Protein AF-A0A927NQQ7-F1 (afdb_monomer_lite)

Structure (mmCIF, N/CA/C/O backbone):
data_AF-A0A927NQQ7-F1
#
_entry.id   AF-A0A927NQQ7-F1
#
loop_
_atom_site.group_PDB
_atom_site.id
_atom_site.type_symbol
_atom_site.label_atom_id
_atom_site.label_alt_id
_atom_site.label_comp_id
_atom_site.label_asym_id
_atom_site.label_entity_id
_atom_site.label_seq_id
_atom_site.pdbx_PDB_ins_code
_atom_site.Cartn_x
_atom_site.Cartn_y
_atom_site.Cartn_z
_atom_site.occupancy
_atom_site.B_iso_or_equiv
_atom_site.auth_seq_id
_atom_site.auth_comp_id
_atom_site.auth_asym_id
_atom_site.auth_atom_id
_atom_site.pdbx_PDB_model_num
ATOM 1 N N . MET A 1 1 ? 13.495 -7.741 2.300 1.00 88.56 1 MET A N 1
ATOM 2 C CA . MET A 1 1 ? 14.658 -8.509 1.797 1.00 88.56 1 MET A CA 1
ATOM 3 C C . MET A 1 1 ? 15.204 -9.473 2.843 1.00 88.56 1 MET A C 1
ATOM 5 O O . MET A 1 1 ? 15.264 -10.647 2.528 1.00 88.56 1 MET A O 1
ATOM 9 N N . GLN A 1 2 ? 15.522 -9.033 4.071 1.00 92.44 2 GLN A N 1
ATOM 10 C CA . GLN A 1 2 ? 16.014 -9.917 5.147 1.00 92.44 2 GLN A CA 1
ATOM 11 C C . GLN A 1 2 ? 15.165 -11.189 5.340 1.00 92.44 2 GLN A C 1
ATOM 13 O O . GLN A 1 2 ? 15.709 -12.281 5.328 1.00 92.44 2 GLN A O 1
ATOM 18 N N . GLN A 1 3 ? 13.836 -11.057 5.431 1.00 91.69 3 GLN A N 1
ATOM 19 C CA . GLN A 1 3 ? 12.929 -12.207 5.582 1.00 91.69 3 GLN A CA 1
ATOM 20 C C . GLN A 1 3 ? 12.753 -13.041 4.300 1.00 91.69 3 GLN A C 1
ATOM 22 O O . GLN A 1 3 ? 12.522 -14.239 4.374 1.00 91.69 3 GLN A O 1
ATOM 27 N N . VAL A 1 4 ? 12.838 -12.412 3.122 1.00 93.44 4 VAL A N 1
ATOM 28 C CA . VAL A 1 4 ? 12.603 -13.074 1.822 1.00 93.44 4 VAL A CA 1
ATOM 29 C C . VAL A 1 4 ? 13.839 -13.853 1.356 1.00 93.44 4 VAL A C 1
ATOM 31 O O . VAL A 1 4 ? 13.707 -14.854 0.657 1.00 93.44 4 VAL A O 1
ATOM 34 N N . GLY A 1 5 ? 15.035 -13.405 1.745 1.00 94.69 5 GLY A N 1
ATOM 35 C CA . GLY A 1 5 ? 16.319 -13.922 1.277 1.00 94.69 5 GLY A CA 1
ATOM 36 C C . GLY A 1 5 ? 16.828 -13.187 0.032 1.00 94.69 5 GLY A C 1
ATOM 37 O O . GLY A 1 5 ? 16.074 -12.928 -0.908 1.00 94.69 5 GLY A O 1
ATOM 38 N N . ILE A 1 6 ? 18.123 -12.850 0.024 1.00 92.69 6 ILE A N 1
ATOM 39 C CA . ILE A 1 6 ? 18.773 -12.111 -1.076 1.00 92.69 6 ILE A CA 1
ATOM 40 C C . ILE A 1 6 ? 18.686 -12.895 -2.391 1.00 92.69 6 ILE A C 1
ATOM 42 O O . ILE A 1 6 ? 18.290 -12.330 -3.408 1.00 92.69 6 ILE A O 1
ATOM 46 N N . GLU A 1 7 ? 18.964 -14.200 -2.361 1.00 91.81 7 GLU A N 1
ATOM 47 C CA . GLU A 1 7 ? 18.928 -15.055 -3.555 1.00 91.81 7 GLU A CA 1
ATOM 48 C C . GLU A 1 7 ? 17.534 -15.135 -4.182 1.00 91.81 7 GLU A C 1
ATOM 50 O O . GLU A 1 7 ? 17.387 -15.018 -5.398 1.00 91.81 7 GLU A O 1
ATOM 55 N N . ASN A 1 8 ? 16.481 -15.226 -3.366 1.00 93.88 8 ASN A N 1
ATOM 56 C CA . ASN A 1 8 ? 15.105 -15.199 -3.862 1.00 93.88 8 ASN A CA 1
ATOM 57 C C . ASN A 1 8 ? 14.781 -13.866 -4.550 1.00 93.88 8 ASN A C 1
ATOM 59 O O . ASN A 1 8 ? 14.179 -13.854 -5.625 1.00 93.88 8 ASN A O 1
ATOM 63 N N . CYS A 1 9 ? 15.220 -12.742 -3.973 1.00 93.06 9 CYS A N 1
ATOM 64 C CA . CYS A 1 9 ? 15.069 -11.431 -4.601 1.00 93.06 9 CYS A CA 1
ATOM 65 C C . CYS A 1 9 ? 15.834 -11.341 -5.932 1.00 93.06 9 CYS A C 1
ATOM 67 O O . CYS A 1 9 ? 15.274 -10.865 -6.919 1.00 93.06 9 CYS A O 1
ATOM 69 N N . LYS A 1 10 ? 17.081 -11.824 -5.994 1.00 91.50 10 LYS A N 1
ATOM 70 C CA . LYS A 1 10 ? 17.881 -11.831 -7.230 1.00 91.50 10 LYS A CA 1
ATOM 71 C C . LYS A 1 10 ? 17.251 -12.700 -8.314 1.00 91.50 10 LYS A C 1
ATOM 73 O O . LYS A 1 10 ? 17.122 -12.253 -9.452 1.00 91.50 10 LYS A O 1
ATOM 78 N N . ASN A 1 11 ? 16.790 -13.897 -7.959 1.00 91.56 11 ASN A N 1
ATOM 79 C CA . ASN A 1 11 ? 16.100 -14.799 -8.881 1.00 91.56 11 ASN A CA 1
ATOM 80 C C . ASN A 1 11 ? 14.812 -14.175 -9.433 1.00 91.56 11 ASN A C 1
ATOM 82 O O . ASN A 1 11 ? 14.540 -14.273 -10.630 1.00 91.56 11 ASN A O 1
ATOM 86 N N . PHE A 1 12 ? 14.048 -13.468 -8.596 1.00 93.75 12 PHE A N 1
ATOM 87 C CA . PHE A 1 12 ? 12.867 -12.736 -9.049 1.00 93.75 12 PHE A CA 1
ATOM 88 C C . PHE A 1 12 ? 13.219 -11.628 -10.053 1.00 93.75 12 PHE A C 1
ATOM 90 O O . PHE A 1 12 ? 12.600 -11.527 -11.111 1.00 93.75 12 PHE A O 1
ATOM 97 N N . VAL A 1 13 ? 14.243 -10.825 -9.758 1.00 91.75 13 VAL A N 1
ATOM 98 C CA . VAL A 1 13 ? 14.687 -9.730 -10.636 1.00 91.75 13 VAL A CA 1
ATOM 99 C C . VAL A 1 13 ? 15.248 -10.264 -11.967 1.00 91.75 13 VAL A C 1
ATOM 101 O O . VAL A 1 13 ? 14.974 -9.707 -13.033 1.00 91.75 13 VAL A O 1
ATOM 104 N N . LYS A 1 14 ? 15.921 -11.419 -11.943 1.00 91.94 14 LYS A N 1
ATOM 105 C CA . LYS A 1 14 ? 16.368 -12.131 -13.148 1.00 91.94 14 LYS A CA 1
ATOM 106 C C . LYS A 1 14 ? 15.201 -12.546 -14.050 1.00 91.94 14 LYS A C 1
ATOM 108 O O . LYS A 1 14 ? 15.297 -12.417 -15.271 1.00 91.94 14 LYS A O 1
ATOM 113 N N . ASN A 1 15 ? 14.071 -12.967 -13.474 1.00 91.38 15 ASN A N 1
ATOM 114 C CA . ASN A 1 15 ? 12.870 -13.345 -14.235 1.00 91.38 15 ASN A CA 1
ATOM 115 C C . ASN A 1 15 ? 12.230 -12.172 -14.997 1.00 91.38 15 ASN A C 1
ATOM 117 O O . ASN A 1 15 ? 11.517 -12.410 -15.976 1.00 91.38 15 ASN A O 1
ATOM 121 N N . VAL A 1 16 ? 12.518 -10.928 -14.598 1.00 92.19 16 VAL A N 1
ATOM 122 C CA . VAL A 1 16 ? 12.116 -9.700 -15.309 1.00 92.19 16 VAL A CA 1
ATOM 123 C C . VAL A 1 16 ? 13.246 -9.102 -16.156 1.00 92.19 16 VAL A C 1
ATOM 125 O O . VAL A 1 16 ? 13.195 -7.938 -16.547 1.00 92.19 16 VAL A O 1
ATOM 128 N N . GLY A 1 17 ? 14.264 -9.907 -16.472 1.00 89.19 17 GLY A N 1
ATOM 129 C CA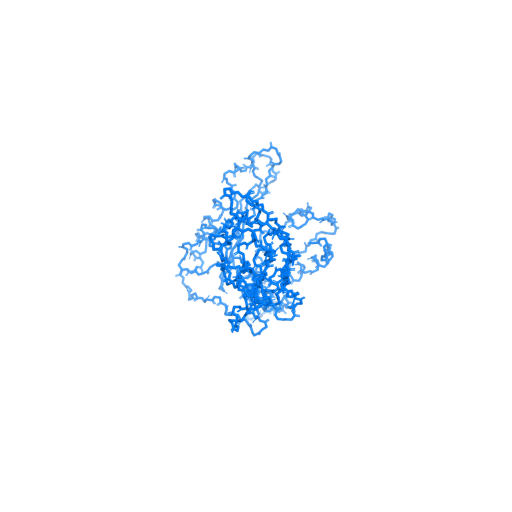 . GLY A 1 17 ? 15.297 -9.577 -17.451 1.00 89.19 17 GLY A CA 1
ATOM 130 C C . GLY A 1 17 ? 16.438 -8.702 -16.938 1.00 89.19 17 GLY A C 1
ATOM 131 O O . GLY A 1 17 ? 17.232 -8.249 -17.763 1.00 89.19 17 GLY A O 1
ATOM 132 N N . LEU A 1 18 ? 16.541 -8.487 -15.622 1.00 91.50 18 LEU A N 1
ATOM 133 C CA . LEU A 1 18 ? 17.631 -7.741 -14.998 1.00 91.50 18 LEU A CA 1
ATOM 134 C C . LEU A 1 18 ? 18.597 -8.708 -14.297 1.00 91.50 18 LEU A C 1
ATOM 136 O O . LEU A 1 18 ? 18.250 -9.357 -13.312 1.00 91.50 18 LEU A O 1
ATOM 140 N N . ASN A 1 19 ? 19.822 -8.809 -14.815 1.00 88.25 19 ASN A N 1
ATOM 141 C CA . ASN A 1 19 ? 20.875 -9.629 -14.219 1.00 88.25 19 ASN A CA 1
ATOM 142 C C . ASN A 1 19 ? 21.708 -8.770 -13.267 1.00 88.25 19 ASN A C 1
ATOM 144 O O . ASN A 1 19 ? 22.347 -7.811 -13.693 1.00 88.25 19 ASN A O 1
ATOM 148 N N . LEU A 1 20 ? 21.696 -9.123 -11.985 1.00 86.88 20 LEU A N 1
ATOM 149 C CA . LEU A 1 20 ? 22.536 -8.491 -10.973 1.00 86.88 20 LEU A CA 1
ATOM 150 C C . LEU A 1 20 ? 23.841 -9.278 -10.824 1.00 86.88 20 LEU A C 1
ATOM 152 O O . LEU A 1 20 ? 23.837 -10.500 -10.958 1.00 86.88 20 LEU A O 1
ATOM 156 N N . SER A 1 21 ? 24.936 -8.576 -10.533 1.00 84.62 21 SER A N 1
ATOM 157 C CA . SER A 1 21 ? 26.218 -9.209 -10.204 1.00 84.62 21 SER A CA 1
ATOM 158 C C . SER A 1 21 ? 26.098 -10.087 -8.955 1.00 84.62 21 SER A C 1
ATOM 160 O O . SER A 1 21 ? 25.321 -9.783 -8.048 1.00 84.62 21 SER A O 1
ATOM 162 N N . ASP A 1 22 ? 26.899 -11.149 -8.890 1.00 82.38 22 ASP A N 1
ATOM 163 C CA . ASP A 1 22 ? 27.063 -11.949 -7.673 1.00 82.38 22 ASP A CA 1
ATOM 164 C C . ASP A 1 22 ? 27.953 -11.261 -6.632 1.00 82.38 22 ASP A C 1
ATOM 166 O O . ASP A 1 22 ? 27.923 -11.601 -5.450 1.00 82.38 22 ASP A O 1
ATOM 170 N N . GLU A 1 23 ? 28.692 -10.235 -7.046 1.00 79.50 23 GLU A N 1
ATOM 171 C CA . GLU A 1 23 ? 29.474 -9.393 -6.156 1.00 79.50 23 GLU A CA 1
ATOM 172 C C . GLU A 1 23 ? 28.613 -8.273 -5.558 1.00 79.50 23 GLU A C 1
ATOM 174 O O . GLU A 1 23 ? 27.920 -7.546 -6.273 1.00 79.50 23 GLU A O 1
ATOM 179 N N . GLY A 1 24 ? 28.706 -8.078 -4.239 1.00 74.12 24 GLY A N 1
ATOM 180 C CA . GLY A 1 24 ? 27.904 -7.072 -3.532 1.00 74.12 24 GLY A CA 1
ATOM 181 C C . GLY A 1 24 ? 26.520 -7.563 -3.092 1.00 74.12 24 GLY A C 1
ATOM 182 O O . GLY A 1 24 ? 25.628 -6.744 -2.877 1.00 74.12 24 GLY A O 1
ATOM 183 N N . ASN A 1 25 ? 26.337 -8.879 -2.920 1.00 83.94 25 ASN A N 1
ATOM 184 C CA . ASN A 1 25 ? 25.115 -9.479 -2.373 1.00 83.94 25 ASN A CA 1
ATOM 185 C C . ASN A 1 25 ? 24.922 -9.100 -0.895 1.00 83.94 25 ASN A C 1
ATOM 187 O O . ASN A 1 25 ? 25.318 -9.823 0.015 1.00 83.94 25 ASN A O 1
ATOM 191 N N . ASN A 1 26 ? 24.309 -7.947 -0.650 1.00 89.56 26 ASN A N 1
ATOM 192 C CA . ASN A 1 26 ? 23.951 -7.480 0.684 1.00 89.56 26 ASN A CA 1
ATOM 193 C C . ASN A 1 26 ? 22.590 -6.760 0.659 1.00 89.56 26 ASN A C 1
ATOM 195 O O . ASN A 1 26 ? 21.955 -6.610 -0.386 1.00 89.56 26 ASN A O 1
ATOM 199 N N . TYR A 1 27 ? 22.120 -6.305 1.821 1.00 92.19 27 TYR A N 1
ATOM 200 C CA . TYR A 1 27 ? 20.802 -5.677 1.937 1.00 92.19 27 TYR A CA 1
ATOM 201 C C . TYR A 1 27 ? 20.675 -4.315 1.240 1.00 92.19 27 TYR A C 1
ATOM 203 O O . TYR A 1 27 ? 19.549 -3.881 0.991 1.00 92.19 27 TYR A O 1
ATOM 211 N N . ALA A 1 28 ? 21.781 -3.665 0.857 1.00 90.88 28 ALA A N 1
ATOM 212 C CA . ALA A 1 28 ? 21.743 -2.420 0.089 1.00 90.88 28 ALA A CA 1
ATOM 213 C C . ALA A 1 28 ? 21.124 -2.611 -1.306 1.00 90.88 28 ALA A C 1
ATOM 215 O O . ALA A 1 28 ? 20.613 -1.647 -1.877 1.00 90.88 28 ALA A O 1
ATOM 216 N N . LEU A 1 29 ? 21.061 -3.848 -1.822 1.00 90.94 29 LEU A N 1
ATOM 217 C CA . LEU A 1 29 ? 20.312 -4.175 -3.039 1.00 90.94 29 LEU A CA 1
ATOM 218 C C . LEU A 1 29 ? 18.839 -3.741 -2.950 1.00 90.94 29 LEU A C 1
ATOM 220 O O . LEU A 1 29 ? 18.274 -3.301 -3.947 1.00 90.94 29 LEU A O 1
ATOM 224 N N . ALA A 1 30 ? 18.223 -3.799 -1.761 1.00 91.69 30 ALA A N 1
ATOM 225 C CA . ALA A 1 30 ? 16.841 -3.353 -1.557 1.00 91.69 30 ALA A CA 1
ATOM 226 C C . ALA A 1 30 ? 16.656 -1.837 -1.755 1.00 91.69 30 ALA A C 1
ATOM 228 O O . ALA A 1 30 ? 15.537 -1.384 -1.983 1.00 91.69 30 ALA A O 1
ATOM 229 N N . LEU A 1 31 ? 17.744 -1.068 -1.668 1.00 91.19 31 LEU A N 1
ATOM 230 C CA . LEU A 1 31 ? 17.780 0.382 -1.866 1.00 91.19 31 LEU A CA 1
ATOM 231 C C . LEU A 1 31 ? 18.333 0.773 -3.248 1.00 91.19 31 LEU A C 1
ATOM 233 O O . LEU A 1 31 ? 18.487 1.958 -3.524 1.00 91.19 31 LEU A O 1
ATOM 237 N N . GLY A 1 32 ? 18.633 -0.203 -4.115 1.00 88.62 32 GLY A N 1
ATOM 238 C CA . GLY A 1 32 ? 19.229 0.031 -5.435 1.00 88.62 32 GLY A CA 1
ATOM 239 C C . GLY A 1 32 ? 20.758 0.149 -5.438 1.00 88.62 32 GLY A C 1
ATOM 240 O O . GLY A 1 32 ? 21.325 0.592 -6.432 1.00 88.62 32 GLY A O 1
ATOM 241 N N . GLY A 1 33 ? 21.439 -0.252 -4.358 1.00 86.88 33 GLY A N 1
ATOM 242 C CA . GLY A 1 33 ? 22.903 -0.252 -4.244 1.00 86.88 33 GLY A CA 1
ATOM 243 C C . GLY A 1 33 ? 23.579 -1.360 -5.057 1.00 86.88 33 GLY A C 1
ATOM 244 O O . GLY A 1 33 ? 24.208 -2.251 -4.490 1.00 86.88 33 GLY A O 1
ATOM 245 N N . PHE A 1 34 ? 23.418 -1.345 -6.380 1.00 86.94 34 PHE A N 1
ATOM 246 C CA . PHE A 1 34 ? 24.041 -2.311 -7.287 1.00 86.94 34 PHE A CA 1
ATOM 247 C C . PHE A 1 34 ? 25.516 -1.967 -7.500 1.00 86.94 34 PHE A C 1
ATOM 249 O O . PHE A 1 34 ? 25.827 -0.844 -7.887 1.00 86.94 34 PHE A O 1
ATOM 256 N N . LYS A 1 35 ? 26.422 -2.940 -7.329 1.00 83.25 35 LYS A N 1
ATOM 257 C CA . LYS A 1 35 ? 27.876 -2.719 -7.455 1.00 83.25 35 LYS A CA 1
ATOM 258 C C . LYS A 1 35 ? 28.283 -2.041 -8.772 1.00 83.25 35 LYS A C 1
ATOM 260 O O . LYS A 1 35 ? 29.141 -1.168 -8.760 1.00 83.25 35 LYS A O 1
ATOM 265 N N . TYR A 1 36 ? 27.664 -2.444 -9.882 1.00 84.75 36 TYR A N 1
ATOM 266 C CA . TYR A 1 36 ? 27.963 -1.936 -11.227 1.00 84.75 36 TYR A CA 1
ATOM 267 C C . TYR A 1 36 ? 26.798 -1.158 -11.861 1.00 84.75 36 TYR A C 1
ATOM 269 O O . TYR A 1 36 ? 26.841 -0.847 -13.048 1.00 84.75 36 TYR A O 1
ATOM 277 N N . GLY A 1 37 ? 25.744 -0.859 -11.095 1.00 84.81 37 GLY A N 1
ATOM 278 C CA . GLY A 1 37 ? 24.527 -0.252 -11.637 1.00 84.81 37 GLY A CA 1
ATOM 279 C C . GLY A 1 37 ? 23.775 -1.152 -12.631 1.00 84.81 37 GLY A C 1
ATOM 280 O O . GLY A 1 37 ? 23.951 -2.369 -12.669 1.00 84.81 37 GLY A O 1
ATOM 281 N N . THR A 1 38 ? 22.894 -0.537 -13.421 1.00 89.00 38 THR A N 1
ATOM 282 C CA . THR A 1 38 ? 22.195 -1.144 -14.566 1.00 89.00 38 THR A CA 1
ATOM 283 C C . THR A 1 38 ? 21.976 -0.077 -15.636 1.00 89.00 38 THR A C 1
ATOM 285 O O . THR A 1 38 ? 21.971 1.113 -15.329 1.00 89.00 38 THR A O 1
ATOM 288 N N . ASN A 1 39 ? 21.747 -0.475 -16.888 1.00 90.69 39 ASN A N 1
ATOM 289 C CA . ASN A 1 39 ? 21.320 0.471 -17.918 1.00 90.69 39 ASN A CA 1
ATOM 290 C C . ASN A 1 39 ? 19.814 0.789 -17.800 1.00 90.69 39 ASN A C 1
ATOM 292 O O . ASN A 1 39 ? 19.026 0.001 -17.261 1.00 90.69 39 ASN A O 1
ATOM 296 N N . LEU A 1 40 ? 19.414 1.948 -18.337 1.00 93.56 40 LEU A N 1
ATOM 297 C CA . LEU A 1 40 ? 18.038 2.449 -18.269 1.00 93.56 40 LEU A CA 1
ATOM 298 C C . LEU A 1 40 ? 17.033 1.544 -18.996 1.00 93.56 40 LEU A C 1
ATOM 300 O O . LEU A 1 40 ? 15.887 1.439 -18.562 1.00 93.56 40 LEU A O 1
ATOM 304 N N . ILE A 1 41 ? 17.444 0.883 -20.081 1.00 93.81 41 ILE A N 1
ATOM 305 C CA . ILE A 1 41 ? 16.568 -0.001 -20.862 1.00 93.81 41 ILE A CA 1
ATOM 306 C C . ILE A 1 41 ? 16.179 -1.221 -20.024 1.00 93.81 41 ILE A C 1
ATOM 308 O O . ILE A 1 41 ? 14.995 -1.530 -19.903 1.00 93.81 41 ILE A O 1
ATOM 312 N N . ASP A 1 42 ? 17.151 -1.890 -19.407 1.00 93.69 42 ASP A N 1
ATOM 313 C CA . ASP A 1 42 ? 16.904 -3.043 -18.544 1.00 93.69 42 ASP A CA 1
ATOM 314 C C . ASP A 1 42 ? 16.115 -2.641 -17.293 1.00 93.69 42 ASP A C 1
ATOM 316 O O . ASP A 1 42 ? 15.155 -3.329 -16.952 1.00 93.69 42 ASP A O 1
ATOM 320 N N . LEU A 1 43 ? 16.412 -1.486 -16.681 1.00 95.19 43 LEU A N 1
ATOM 321 C CA . LEU A 1 43 ? 15.611 -0.959 -15.570 1.00 95.19 43 LEU A CA 1
ATOM 322 C C . LEU A 1 43 ? 14.152 -0.718 -15.985 1.00 95.19 43 LEU A C 1
ATOM 324 O O . LEU A 1 43 ? 13.234 -1.161 -15.299 1.00 95.19 43 LEU A O 1
ATOM 328 N N . THR A 1 44 ? 13.925 -0.065 -17.125 1.00 96.50 44 THR A N 1
ATOM 329 C CA . THR A 1 44 ? 12.577 0.229 -17.641 1.00 96.50 44 THR A CA 1
ATOM 330 C C . THR A 1 44 ? 11.821 -1.057 -17.985 1.00 96.50 44 THR A C 1
ATOM 332 O O . THR A 1 44 ? 10.633 -1.179 -17.686 1.00 96.50 44 THR A O 1
ATOM 335 N N . ASN A 1 45 ? 12.512 -2.060 -18.538 1.00 95.19 45 ASN A N 1
ATOM 336 C CA . ASN A 1 45 ? 11.937 -3.374 -18.832 1.00 95.19 45 ASN A CA 1
ATOM 337 C C . ASN A 1 45 ? 11.379 -4.066 -17.578 1.00 95.19 45 ASN A C 1
ATOM 339 O O . ASN A 1 45 ? 10.358 -4.747 -17.679 1.00 95.19 45 ASN A O 1
ATOM 343 N N . THR A 1 46 ? 11.977 -3.861 -16.397 1.00 95.56 46 THR A N 1
ATOM 344 C CA . THR A 1 46 ? 11.495 -4.491 -15.150 1.00 95.56 46 THR A CA 1
ATOM 345 C C . THR A 1 46 ? 10.064 -4.098 -14.765 1.00 95.56 46 THR A C 1
ATOM 347 O O . THR A 1 46 ? 9.414 -4.831 -14.022 1.00 95.56 46 THR A O 1
ATOM 350 N N . PHE A 1 47 ? 9.542 -2.990 -15.304 1.00 97.19 47 PHE A N 1
ATOM 351 C CA . PHE A 1 47 ? 8.180 -2.510 -15.050 1.00 97.19 47 PHE A CA 1
ATOM 352 C C . PHE A 1 47 ? 7.134 -3.099 -16.007 1.00 97.19 47 PHE A C 1
ATOM 354 O O . PHE A 1 47 ? 5.940 -3.049 -15.714 1.00 97.19 47 PHE A O 1
ATOM 361 N N . LEU A 1 48 ? 7.554 -3.685 -17.134 1.00 96.06 48 LEU A N 1
ATOM 362 C CA . LEU A 1 48 ? 6.651 -4.261 -18.140 1.00 96.06 48 LEU A CA 1
ATOM 363 C C . LEU A 1 48 ? 5.665 -5.304 -17.588 1.00 96.06 48 LEU A C 1
ATOM 365 O O . LEU A 1 48 ? 4.511 -5.288 -18.011 1.00 96.06 48 LEU A O 1
ATOM 369 N N . PRO A 1 49 ? 6.040 -6.198 -16.651 1.00 96.50 49 PRO A N 1
ATOM 370 C CA . PRO A 1 49 ? 5.108 -7.210 -16.168 1.00 96.50 49 PRO A CA 1
ATOM 371 C C . PRO A 1 49 ? 3.888 -6.631 -15.452 1.00 96.50 49 PRO A C 1
ATOM 373 O O . PRO A 1 49 ? 2.830 -7.257 -15.474 1.00 96.50 49 PRO A O 1
ATOM 376 N N . PHE A 1 50 ? 4.004 -5.458 -14.824 1.00 97.12 50 PHE A N 1
ATOM 377 C CA . PHE A 1 50 ? 2.931 -4.895 -14.003 1.00 97.12 50 PHE A CA 1
ATOM 378 C C . PHE A 1 50 ? 1.691 -4.530 -14.834 1.00 97.12 50 PHE A C 1
ATOM 380 O O . PHE A 1 50 ? 0.570 -4.877 -14.459 1.00 97.12 50 PHE A O 1
ATOM 387 N N . SER A 1 51 ? 1.883 -3.942 -16.020 1.00 94.88 51 SER A N 1
ATOM 388 C CA . SER A 1 51 ? 0.793 -3.661 -16.968 1.00 94.88 51 SER A CA 1
ATOM 389 C C . SER A 1 51 ? 0.328 -4.882 -17.764 1.00 94.88 51 SER A C 1
ATOM 391 O O . SER A 1 51 ? -0.694 -4.826 -18.442 1.00 94.88 51 SER A O 1
ATOM 393 N N . GLN A 1 52 ? 1.067 -5.990 -17.690 1.00 95.00 52 GLN A N 1
ATOM 394 C CA . GLN A 1 52 ? 0.848 -7.200 -18.483 1.00 95.00 52 GLN A CA 1
ATOM 395 C C . GLN A 1 52 ? 0.420 -8.391 -17.613 1.00 95.00 52 GLN A C 1
ATOM 397 O O . GLN A 1 52 ? 0.725 -9.545 -17.928 1.00 95.00 52 GLN A O 1
ATOM 402 N N . LYS A 1 53 ? -0.286 -8.140 -16.502 1.00 96.06 53 LYS A N 1
ATOM 403 C CA . LYS A 1 53 ? -0.813 -9.188 -15.601 1.00 96.06 53 LYS A CA 1
ATOM 404 C C . LYS A 1 53 ? 0.277 -10.133 -15.072 1.00 96.06 53 LYS A C 1
ATOM 406 O O . LYS A 1 53 ? 0.072 -11.342 -14.935 1.00 96.06 53 LYS A O 1
ATOM 411 N N . GLY A 1 54 ? 1.475 -9.600 -14.845 1.00 96.44 54 GLY A N 1
ATOM 412 C CA . GLY A 1 54 ? 2.655 -10.326 -14.376 1.00 96.44 54 GLY A CA 1
ATOM 413 C C . GLY A 1 54 ? 3.452 -11.052 -15.465 1.00 96.44 54 GLY A C 1
ATOM 414 O O . GLY A 1 54 ? 4.405 -11.764 -15.147 1.00 96.44 54 GLY A O 1
ATOM 415 N N . ASN A 1 55 ? 3.092 -10.888 -16.740 1.00 95.62 55 ASN A N 1
ATOM 416 C CA . ASN A 1 55 ? 3.818 -11.458 -17.874 1.00 95.62 55 ASN A CA 1
ATOM 417 C C . ASN A 1 55 ? 4.961 -10.543 -18.324 1.00 95.62 55 ASN A C 1
ATOM 419 O O . ASN A 1 55 ? 4.738 -9.409 -18.738 1.00 95.62 55 ASN A O 1
ATOM 423 N N . PHE A 1 56 ? 6.185 -11.052 -18.313 1.00 95.00 56 PHE A N 1
ATOM 424 C CA . PHE A 1 56 ? 7.354 -10.355 -18.815 1.00 95.00 56 PHE A CA 1
ATOM 425 C C . PHE A 1 56 ? 7.611 -10.684 -20.287 1.00 95.00 56 PHE A C 1
ATOM 427 O O . PHE A 1 56 ? 7.727 -11.849 -20.679 1.00 95.00 56 PHE A O 1
ATOM 434 N N . LYS A 1 57 ? 7.761 -9.628 -21.089 1.00 91.31 57 LYS A N 1
ATOM 435 C CA . LYS A 1 57 ? 8.213 -9.675 -22.481 1.00 91.31 57 LYS A CA 1
ATOM 436 C C . LYS A 1 57 ? 9.253 -8.578 -22.661 1.00 91.31 57 LYS A C 1
ATOM 438 O O . LYS A 1 57 ? 8.896 -7.407 -22.611 1.00 91.31 57 LYS A O 1
ATOM 443 N N . LYS A 1 58 ? 10.525 -8.940 -22.839 1.00 89.81 58 LYS A N 1
ATOM 444 C CA . LYS A 1 58 ? 11.609 -7.956 -22.983 1.00 89.81 58 LYS A CA 1
ATOM 445 C C . LYS A 1 58 ? 11.380 -7.092 -24.229 1.00 89.81 58 LYS A C 1
ATOM 447 O O . LYS A 1 58 ? 11.128 -7.637 -25.303 1.00 89.81 58 LYS A O 1
ATOM 452 N N . ALA A 1 59 ? 11.486 -5.769 -24.095 1.00 87.94 59 ALA A N 1
ATOM 453 C CA . ALA A 1 59 ? 11.404 -4.874 -25.244 1.00 87.94 59 ALA A CA 1
ATOM 454 C C . ALA A 1 59 ? 12.608 -5.074 -26.178 1.00 87.94 59 ALA A C 1
ATOM 456 O O . ALA A 1 59 ? 13.744 -5.236 -25.723 1.00 87.94 59 ALA A O 1
ATOM 457 N N . THR A 1 60 ? 12.357 -5.045 -27.486 1.00 88.00 60 THR A N 1
ATOM 458 C CA . THR A 1 60 ? 13.380 -5.172 -28.528 1.00 88.00 60 THR A CA 1
ATOM 459 C C . THR A 1 60 ? 13.184 -4.124 -29.616 1.00 88.00 60 THR A C 1
ATOM 461 O O . THR A 1 60 ? 12.069 -3.673 -29.875 1.00 88.00 60 THR A O 1
ATOM 464 N N . PHE A 1 61 ? 14.287 -3.727 -30.252 1.00 90.75 61 PHE A N 1
ATOM 465 C CA . PHE A 1 61 ? 14.273 -2.739 -31.334 1.00 90.75 61 PHE A CA 1
ATOM 466 C C . PHE A 1 61 ? 14.047 -3.375 -32.710 1.00 90.75 61 PHE A C 1
ATOM 468 O O . PHE A 1 61 ? 13.430 -2.768 -33.581 1.00 90.75 61 PHE A O 1
ATOM 475 N N . ILE A 1 62 ? 14.522 -4.608 -32.907 1.00 92.69 62 ILE A N 1
ATOM 476 C CA . ILE A 1 62 ? 14.477 -5.308 -34.194 1.00 92.69 62 ILE A CA 1
ATOM 477 C C . ILE A 1 62 ? 13.355 -6.345 -34.161 1.00 92.69 62 ILE A C 1
ATOM 479 O O . ILE A 1 62 ? 13.414 -7.302 -33.391 1.00 92.69 62 ILE A O 1
ATOM 483 N N . LYS A 1 63 ? 12.340 -6.170 -35.015 1.00 91.62 63 LYS A N 1
ATOM 484 C CA . LYS A 1 63 ? 11.231 -7.130 -35.165 1.00 91.62 63 LYS A CA 1
ATOM 485 C C . LYS A 1 63 ? 11.572 -8.258 -36.135 1.00 91.62 63 LYS A C 1
ATOM 487 O O . LYS A 1 63 ? 11.331 -9.425 -35.837 1.00 91.62 63 LYS A O 1
ATOM 492 N N . GLU A 1 64 ? 12.122 -7.903 -37.289 1.00 94.88 64 GLU A N 1
ATOM 493 C CA . GLU A 1 64 ? 12.463 -8.824 -38.366 1.00 94.88 64 GLU A CA 1
ATOM 494 C C . GLU A 1 64 ? 13.606 -8.230 -39.198 1.00 94.88 64 GLU A C 1
ATOM 496 O O . GLU A 1 64 ? 13.671 -7.015 -39.374 1.00 94.88 64 GLU A O 1
ATOM 501 N N . ILE A 1 65 ? 14.499 -9.082 -39.700 1.00 96.06 65 ILE A N 1
ATOM 502 C CA . ILE A 1 65 ? 15.498 -8.745 -40.717 1.00 96.06 65 ILE A CA 1
ATOM 503 C C . ILE A 1 65 ? 15.201 -9.626 -41.926 1.00 96.06 65 ILE A C 1
ATOM 505 O O . ILE A 1 65 ? 15.172 -10.853 -41.799 1.00 96.06 65 ILE A O 1
ATOM 509 N N . LYS A 1 66 ? 14.999 -9.007 -43.090 1.00 96.88 66 LYS A N 1
ATOM 510 C CA . LYS A 1 66 ? 14.778 -9.693 -44.365 1.00 96.88 66 LYS A CA 1
ATOM 511 C C . LYS A 1 66 ? 15.976 -9.508 -45.293 1.00 96.88 66 LYS A C 1
ATOM 513 O O . LYS A 1 66 ? 16.568 -8.434 -45.335 1.00 96.88 66 LYS A O 1
ATOM 518 N N . GLY A 1 67 ? 16.330 -10.565 -46.010 1.00 94.81 67 GLY A N 1
ATOM 519 C CA . GLY A 1 67 ? 17.314 -10.562 -47.085 1.00 94.81 67 GLY A CA 1
ATOM 520 C C . GLY A 1 67 ? 16.668 -10.392 -48.461 1.00 94.81 67 GLY A C 1
ATOM 521 O O . GLY A 1 67 ? 15.467 -10.147 -48.581 1.00 94.81 67 GLY A O 1
ATOM 522 N N . ILE A 1 68 ? 17.482 -10.554 -49.507 1.00 95.06 68 ILE A N 1
ATOM 523 C CA . ILE A 1 68 ? 17.037 -10.515 -50.908 1.00 95.06 68 ILE A CA 1
ATOM 524 C C . ILE A 1 68 ? 15.938 -11.565 -51.136 1.00 95.06 68 ILE A C 1
ATOM 526 O O . ILE A 1 68 ? 16.028 -12.686 -50.630 1.00 95.06 68 ILE A O 1
ATOM 530 N N . GLY A 1 69 ? 14.907 -11.193 -51.899 1.00 93.75 69 GLY A N 1
ATOM 531 C CA . GLY A 1 69 ? 13.782 -12.077 -52.212 1.00 93.75 69 GLY A CA 1
ATOM 532 C C . GLY A 1 69 ? 12.884 -12.383 -51.010 1.00 93.75 69 GLY A C 1
ATOM 533 O O . GLY A 1 69 ? 12.380 -13.495 -50.907 1.00 93.75 69 GLY A O 1
ATOM 534 N N . ASP A 1 70 ? 12.729 -11.437 -50.075 1.00 92.12 70 ASP A N 1
ATOM 535 C CA . ASP A 1 70 ? 11.866 -11.555 -48.885 1.00 92.12 70 ASP A CA 1
ATOM 536 C C . ASP A 1 70 ? 12.245 -12.672 -47.890 1.00 92.12 70 ASP A C 1
ATOM 538 O O . ASP A 1 70 ? 11.485 -12.992 -46.972 1.00 92.12 70 ASP A O 1
ATOM 542 N N . LYS A 1 71 ? 13.452 -13.240 -47.996 1.00 95.12 71 LYS A N 1
ATOM 543 C CA . LYS A 1 71 ? 13.927 -14.281 -47.076 1.00 95.12 71 LYS A CA 1
ATOM 544 C C . LYS A 1 71 ? 14.116 -13.725 -45.661 1.00 95.12 71 LYS A C 1
ATOM 546 O O . LYS A 1 71 ? 15.029 -12.937 -45.426 1.00 95.12 71 LYS A O 1
ATOM 551 N N . THR A 1 72 ? 13.327 -14.178 -44.689 1.00 95.88 72 THR A N 1
ATOM 552 C CA . THR A 1 72 ? 13.527 -13.836 -43.271 1.00 95.88 72 THR A CA 1
ATOM 553 C C . THR A 1 72 ? 14.862 -14.398 -42.760 1.00 95.88 72 THR A C 1
ATOM 555 O O . THR A 1 72 ? 15.055 -15.610 -42.699 1.00 95.88 72 THR A O 1
ATOM 558 N N . LEU A 1 73 ? 15.787 -13.515 -42.376 1.00 96.19 73 LEU A N 1
ATOM 559 C CA . LEU A 1 73 ? 17.090 -13.854 -41.782 1.00 96.19 73 LEU A CA 1
ATOM 560 C C . LEU A 1 73 ? 17.029 -13.880 -40.252 1.00 96.19 73 LEU A C 1
ATOM 562 O O . LEU A 1 73 ? 17.724 -14.654 -39.602 1.00 96.19 73 LEU A O 1
ATOM 566 N N . TYR A 1 74 ? 16.181 -13.032 -39.677 1.00 94.75 74 TYR A N 1
ATOM 567 C CA . TYR A 1 74 ? 15.915 -12.970 -38.247 1.00 94.75 74 TYR A CA 1
ATOM 568 C C . TYR A 1 74 ? 14.465 -12.570 -38.036 1.00 94.75 74 TYR A C 1
ATOM 570 O O . TYR A 1 74 ? 13.977 -11.657 -38.694 1.00 94.75 74 TYR A O 1
ATOM 578 N N . LYS A 1 75 ? 13.796 -13.191 -37.070 1.00 92.75 75 LYS A N 1
ATOM 579 C CA . LYS A 1 75 ? 12.500 -12.742 -36.569 1.00 92.75 75 LYS A CA 1
ATOM 580 C C . LYS A 1 75 ? 12.508 -12.848 -35.061 1.00 92.75 75 LYS A C 1
ATOM 582 O O . LYS A 1 75 ? 12.881 -13.882 -34.509 1.00 92.75 75 LYS A O 1
ATOM 587 N N . HIS A 1 76 ? 12.101 -11.781 -34.391 1.00 89.19 76 HIS A N 1
ATOM 588 C CA . HIS A 1 76 ? 12.040 -11.784 -32.945 1.00 89.19 76 HIS A CA 1
ATOM 589 C C . HIS A 1 76 ? 10.927 -12.724 -32.466 1.00 89.19 76 HIS A C 1
ATOM 591 O O . HIS A 1 76 ? 9.747 -12.504 -32.741 1.00 89.19 76 HIS A O 1
ATOM 597 N N . ILE A 1 77 ? 11.307 -13.772 -31.734 1.00 84.94 77 ILE A N 1
ATOM 598 C CA . ILE A 1 77 ? 10.364 -14.699 -31.107 1.00 84.94 77 ILE A CA 1
ATOM 599 C C . ILE A 1 77 ? 10.075 -14.200 -29.694 1.00 84.94 77 ILE A C 1
ATOM 601 O O . ILE A 1 77 ? 10.947 -14.211 -28.823 1.00 84.94 77 ILE A O 1
ATOM 605 N N . ILE A 1 78 ? 8.829 -13.791 -29.464 1.00 79.06 78 ILE A N 1
ATOM 606 C CA . ILE A 1 78 ? 8.370 -13.333 -28.153 1.00 79.06 78 ILE A CA 1
ATOM 607 C C . ILE A 1 78 ? 8.240 -14.550 -27.233 1.00 79.06 78 ILE A C 1
ATOM 609 O O . ILE A 1 78 ? 7.287 -15.321 -27.335 1.00 79.06 78 ILE A O 1
ATOM 613 N N . LYS A 1 79 ? 9.182 -14.706 -26.301 1.00 79.94 79 LYS A N 1
ATOM 614 C CA . LYS A 1 79 ? 9.052 -15.654 -25.190 1.00 79.94 79 LYS A CA 1
ATOM 615 C C . LYS A 1 79 ? 8.310 -14.967 -24.053 1.00 79.94 79 LYS A C 1
ATOM 617 O O . LYS A 1 79 ? 8.805 -13.993 -23.493 1.00 79.94 79 LYS A O 1
ATOM 622 N N . ASN A 1 80 ? 7.116 -15.456 -23.738 1.00 78.62 80 ASN A N 1
ATOM 623 C CA . ASN A 1 80 ? 6.362 -14.960 -22.598 1.00 78.62 80 ASN A CA 1
ATOM 624 C C . ASN A 1 80 ? 6.842 -15.661 -21.319 1.00 78.62 80 ASN A C 1
ATOM 626 O O . ASN A 1 80 ? 6.749 -16.884 -21.239 1.00 78.62 80 ASN A O 1
ATOM 630 N N . ASN A 1 81 ? 7.346 -14.908 -20.340 1.00 88.50 81 ASN A N 1
ATOM 631 C CA . ASN A 1 81 ? 7.725 -15.445 -19.031 1.00 88.50 81 ASN A CA 1
ATOM 632 C C . ASN A 1 81 ? 6.758 -14.932 -17.958 1.00 88.50 81 ASN A C 1
ATOM 634 O O . ASN A 1 81 ? 6.569 -13.725 -17.830 1.00 88.50 81 ASN A O 1
ATOM 638 N N . LYS A 1 82 ? 6.160 -15.815 -17.156 1.00 94.44 82 LYS A N 1
ATOM 639 C CA . LYS A 1 82 ? 5.311 -15.395 -16.033 1.00 94.44 82 LYS A CA 1
ATOM 640 C C . LYS A 1 82 ? 6.212 -15.007 -14.858 1.00 94.44 82 LYS A C 1
ATOM 642 O O . LYS A 1 82 ? 6.665 -15.864 -14.110 1.00 94.44 82 LYS A O 1
ATOM 647 N N . ALA A 1 83 ? 6.481 -13.712 -14.707 1.00 95.44 83 ALA A N 1
ATOM 648 C CA . ALA A 1 83 ? 7.357 -13.199 -13.656 1.00 95.44 83 ALA A CA 1
ATOM 649 C C . ALA A 1 83 ? 6.667 -13.134 -12.285 1.00 95.44 83 ALA A C 1
ATOM 651 O O . ALA A 1 83 ? 7.307 -13.335 -11.257 1.00 95.44 83 ALA A O 1
ATOM 652 N N . MET A 1 84 ? 5.361 -12.854 -12.265 1.00 95.75 84 MET A N 1
ATOM 653 C CA . MET A 1 84 ? 4.541 -12.822 -11.050 1.00 95.75 84 MET A CA 1
ATOM 654 C C . MET A 1 84 ? 3.083 -13.173 -11.359 1.00 95.75 84 MET A C 1
ATOM 656 O O . MET A 1 84 ? 2.687 -13.247 -12.525 1.00 95.75 84 MET A O 1
ATOM 660 N N . SER A 1 85 ? 2.277 -13.397 -10.319 1.00 96.75 85 SER A N 1
ATOM 661 C CA . SER A 1 85 ? 0.841 -13.632 -10.487 1.00 96.75 85 SER A CA 1
ATOM 662 C C . SER A 1 85 ? 0.107 -12.358 -10.929 1.00 96.75 85 SER A C 1
ATOM 664 O O . SER A 1 85 ? 0.634 -11.247 -10.820 1.00 96.75 85 SER A O 1
ATOM 666 N N . GLU A 1 86 ? -1.110 -12.517 -11.451 1.00 97.50 86 GLU A N 1
ATOM 667 C CA . GLU A 1 86 ? -1.940 -11.372 -11.845 1.00 97.50 86 GLU A CA 1
ATOM 668 C C . GLU A 1 86 ? -2.348 -10.537 -10.622 1.00 97.50 86 GLU A C 1
ATOM 670 O O . GLU A 1 86 ? -2.322 -9.313 -10.683 1.00 97.50 86 GLU A O 1
ATOM 675 N N . GLU A 1 87 ? -2.607 -11.186 -9.485 1.00 98.31 87 GLU A N 1
ATOM 676 C CA . GLU A 1 87 ? -2.900 -10.555 -8.194 1.00 98.31 87 GLU A CA 1
ATOM 677 C C . GLU A 1 87 ? -1.729 -9.696 -7.704 1.00 98.31 87 GLU A C 1
ATOM 679 O O . GLU A 1 87 ? -1.931 -8.557 -7.290 1.00 98.31 87 GLU A O 1
ATOM 684 N N . SER A 1 88 ? -0.493 -10.209 -7.770 1.00 97.19 88 SER A N 1
ATOM 685 C CA . SER A 1 88 ? 0.693 -9.432 -7.391 1.00 97.19 88 SER A CA 1
ATOM 686 C C . SER A 1 88 ? 0.884 -8.222 -8.302 1.00 97.19 88 SER A C 1
ATOM 688 O O . SER A 1 88 ? 1.137 -7.129 -7.804 1.00 97.19 88 SER A O 1
ATOM 690 N N . ALA A 1 89 ? 0.724 -8.389 -9.619 1.00 97.69 89 ALA A N 1
ATOM 691 C CA . ALA A 1 89 ? 0.805 -7.275 -10.561 1.00 97.69 89 ALA A CA 1
ATOM 692 C C . ALA A 1 89 ? -0.285 -6.221 -10.291 1.00 97.69 89 ALA A C 1
ATOM 694 O O . ALA A 1 89 ? 0.014 -5.031 -10.257 1.00 97.69 89 ALA A O 1
ATOM 695 N N . TYR A 1 90 ? -1.520 -6.655 -10.026 1.00 98.44 90 TYR A N 1
ATOM 696 C CA . TYR A 1 90 ? -2.644 -5.783 -9.683 1.00 98.44 90 TYR A CA 1
ATOM 697 C C . TYR A 1 90 ? -2.387 -4.968 -8.404 1.00 98.44 90 TYR A C 1
ATOM 699 O O 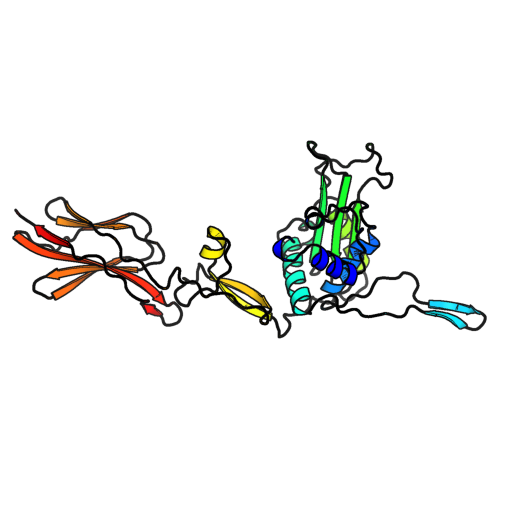. TYR A 1 90 ? -2.485 -3.742 -8.421 1.00 98.44 90 TYR A O 1
ATOM 707 N N . LEU A 1 91 ? -1.972 -5.621 -7.313 1.00 98.19 91 LEU A N 1
ATOM 708 C CA . LEU A 1 91 ? -1.654 -4.934 -6.055 1.00 98.19 91 LEU A CA 1
ATOM 709 C C . LEU A 1 91 ? -0.477 -3.957 -6.223 1.00 98.19 91 LEU A C 1
ATOM 711 O O . LEU A 1 91 ? -0.512 -2.847 -5.689 1.00 98.19 91 LEU A O 1
ATOM 715 N N . MET A 1 92 ? 0.543 -4.330 -7.006 1.00 98.06 92 MET A N 1
ATOM 716 C CA . MET A 1 92 ? 1.658 -3.437 -7.341 1.00 98.06 92 MET A CA 1
ATOM 717 C C . MET A 1 92 ? 1.203 -2.215 -8.147 1.00 98.06 92 MET A C 1
ATOM 719 O O . MET A 1 92 ? 1.645 -1.106 -7.843 1.00 98.06 92 MET A O 1
ATOM 723 N N . ASN A 1 93 ? 0.304 -2.388 -9.124 1.00 98.25 93 ASN A N 1
ATOM 724 C CA . ASN A 1 93 ? -0.291 -1.277 -9.872 1.00 98.25 93 ASN A CA 1
ATOM 725 C C . ASN A 1 93 ? -0.984 -0.301 -8.913 1.00 98.25 93 ASN A C 1
ATOM 727 O O . ASN A 1 93 ? -0.685 0.889 -8.949 1.00 98.25 93 ASN A O 1
ATOM 731 N N . ASN A 1 94 ? -1.829 -0.796 -8.001 1.00 97.69 94 ASN A N 1
ATOM 732 C CA . ASN A 1 94 ? -2.543 0.045 -7.034 1.00 97.69 94 ASN A CA 1
ATOM 733 C C . ASN A 1 94 ? -1.580 0.860 -6.153 1.00 97.69 94 ASN A C 1
ATOM 735 O O . ASN A 1 94 ? -1.774 2.064 -5.970 1.00 97.69 94 ASN A O 1
ATOM 739 N N . MET A 1 95 ? -0.500 0.243 -5.662 1.00 97.94 95 MET A N 1
ATOM 740 C CA . MET A 1 95 ? 0.521 0.947 -4.876 1.00 97.94 95 MET A CA 1
ATOM 741 C C . MET A 1 95 ? 1.269 2.010 -5.694 1.00 97.94 95 MET A C 1
ATOM 743 O O . MET A 1 95 ? 1.517 3.113 -5.205 1.00 97.94 95 MET A O 1
ATOM 747 N N . LEU A 1 96 ? 1.620 1.710 -6.946 1.00 98.56 96 LEU A N 1
ATOM 748 C CA . LEU A 1 96 ? 2.362 2.630 -7.813 1.00 98.56 96 LEU A CA 1
ATOM 749 C C . LEU A 1 96 ? 1.490 3.774 -8.352 1.00 98.56 96 LEU A C 1
ATOM 751 O O . LEU A 1 96 ? 1.996 4.884 -8.517 1.00 98.56 96 LEU A O 1
ATOM 755 N N . ILE A 1 97 ? 0.191 3.541 -8.563 1.00 98.19 97 ILE A N 1
ATOM 756 C CA . ILE A 1 97 ? -0.800 4.587 -8.858 1.00 98.19 97 ILE A CA 1
ATOM 757 C C . ILE A 1 97 ? -0.949 5.506 -7.642 1.00 98.19 97 ILE A C 1
ATOM 759 O O . ILE A 1 97 ? -0.854 6.722 -7.781 1.00 98.19 97 ILE A O 1
ATOM 763 N N . LYS A 1 98 ? -1.054 4.961 -6.420 1.00 97.56 98 LYS A N 1
ATOM 764 C CA . LYS A 1 98 ? -1.049 5.777 -5.189 1.00 97.56 98 LYS A CA 1
ATOM 765 C C . LYS A 1 98 ? 0.233 6.603 -5.035 1.00 97.56 98 LYS A C 1
ATOM 767 O O . LYS A 1 98 ? 0.178 7.737 -4.560 1.00 97.56 98 LYS A O 1
ATOM 772 N N . GLY A 1 99 ? 1.373 6.072 -5.481 1.00 97.56 99 GLY A N 1
ATOM 773 C CA . GLY A 1 99 ? 2.641 6.803 -5.560 1.00 97.56 99 GLY A CA 1
ATOM 774 C C . GLY A 1 99 ? 2.605 8.009 -6.509 1.00 97.56 99 GLY A C 1
ATOM 775 O O . GLY A 1 99 ? 3.313 8.991 -6.275 1.00 97.56 99 GLY A O 1
ATOM 776 N N . VAL A 1 100 ? 1.762 7.967 -7.541 1.00 98.31 100 VAL A N 1
ATOM 777 C CA . VAL A 1 100 ? 1.465 9.108 -8.417 1.00 98.31 100 VAL A CA 1
ATOM 778 C C . VAL A 1 100 ? 0.434 10.041 -7.793 1.00 98.31 100 VAL A C 1
ATOM 780 O O . VAL A 1 100 ? 0.602 11.247 -7.869 1.00 98.31 100 VAL A O 1
ATOM 783 N N . GLU A 1 101 ? -0.609 9.536 -7.143 1.00 97.44 101 GLU A N 1
ATOM 784 C CA . GLU A 1 101 ? -1.639 10.404 -6.558 1.00 97.44 101 GLU A CA 1
ATOM 785 C C . GLU A 1 101 ? -1.083 11.260 -5.409 1.00 97.44 101 GLU A C 1
ATOM 787 O O . GLU A 1 101 ? -1.286 12.473 -5.379 1.00 97.44 101 GLU A O 1
ATOM 792 N N . ASN A 1 102 ? -0.343 10.634 -4.487 1.00 96.44 102 ASN A N 1
ATOM 793 C CA . ASN A 1 102 ? 0.051 11.252 -3.214 1.00 96.44 102 ASN A CA 1
ATOM 794 C C . ASN A 1 102 ? 1.550 11.127 -2.893 1.00 96.44 102 ASN A C 1
ATOM 796 O O . ASN A 1 102 ? 2.007 11.644 -1.876 1.00 96.44 102 ASN A O 1
ATOM 800 N N . GLY A 1 103 ? 2.322 10.425 -3.726 1.00 96.69 103 GLY A N 1
ATOM 801 C CA . GLY A 1 103 ? 3.728 10.125 -3.464 1.00 96.69 103 GLY A CA 1
ATOM 802 C C . GLY A 1 103 ? 4.722 11.033 -4.191 1.00 96.69 103 GLY A C 1
ATOM 803 O O . GLY A 1 103 ? 4.439 12.160 -4.604 1.00 96.69 103 GLY A O 1
ATOM 804 N N . THR A 1 104 ? 5.941 10.521 -4.361 1.00 96.56 104 THR A N 1
ATOM 805 C CA . THR A 1 104 ? 7.047 11.244 -5.006 1.00 96.56 104 THR A CA 1
ATOM 806 C C . THR A 1 104 ? 6.859 11.424 -6.514 1.00 96.56 104 THR A C 1
ATOM 808 O O . THR A 1 104 ? 7.461 12.329 -7.088 1.00 96.56 104 THR A O 1
ATOM 811 N N . SER A 1 105 ? 5.998 10.621 -7.149 1.00 97.12 105 SER A N 1
ATOM 812 C CA . SER A 1 105 ? 5.690 10.697 -8.585 1.00 97.12 105 SER A CA 1
ATOM 813 C C . SER A 1 105 ? 4.560 11.694 -8.905 1.00 97.12 105 SER A C 1
ATOM 815 O O . SER A 1 105 ? 4.064 11.718 -10.029 1.00 97.12 105 SER A O 1
ATOM 817 N N . LYS A 1 106 ? 4.152 12.543 -7.946 1.00 97.44 106 LYS A N 1
ATOM 818 C CA . LYS A 1 106 ? 2.967 13.423 -8.038 1.00 97.44 106 LYS A CA 1
ATOM 819 C C . LYS A 1 106 ? 2.881 14.369 -9.226 1.00 97.44 106 LYS A C 1
ATOM 821 O O . LYS A 1 106 ? 1.802 14.852 -9.541 1.00 97.44 106 LYS A O 1
ATOM 826 N N . ARG A 1 107 ? 3.990 14.645 -9.912 1.00 97.38 107 ARG A N 1
ATOM 827 C CA . ARG A 1 107 ? 3.979 15.471 -11.131 1.00 97.38 107 ARG A CA 1
ATOM 828 C C . ARG A 1 107 ? 3.258 14.795 -12.303 1.00 97.38 107 ARG A C 1
ATOM 830 O O . ARG A 1 107 ? 2.850 15.484 -13.233 1.00 97.38 107 ARG A O 1
ATOM 837 N N . LEU A 1 108 ? 3.060 13.476 -12.237 1.00 98.19 108 LEU A N 1
ATOM 838 C CA . LEU A 1 108 ? 2.302 12.707 -13.225 1.00 98.19 108 LEU A CA 1
ATOM 839 C C . LEU A 1 108 ? 0.784 12.710 -12.970 1.00 98.19 108 LEU A C 1
ATOM 841 O O . LEU A 1 108 ? 0.046 12.246 -13.831 1.00 98.19 108 LEU A O 1
ATOM 845 N N . LYS A 1 109 ? 0.309 13.219 -11.821 1.00 97.31 109 LYS A N 1
ATOM 846 C CA . LYS A 1 109 ? -1.096 13.085 -11.391 1.00 97.31 109 LYS A CA 1
ATOM 847 C C . LYS A 1 109 ? -2.103 13.741 -12.346 1.00 97.31 109 LYS A C 1
ATOM 849 O O . LYS A 1 109 ? -3.212 13.248 -12.480 1.00 97.31 109 LYS A O 1
ATOM 854 N N . ASP A 1 110 ? -1.700 14.834 -12.999 1.00 95.94 110 ASP A N 1
ATOM 855 C CA . ASP A 1 110 ? -2.561 15.648 -13.870 1.00 95.94 110 ASP A CA 1
ATOM 856 C C . ASP A 1 110 ? -2.471 15.213 -15.346 1.00 95.94 110 ASP A C 1
ATOM 858 O O . ASP A 1 110 ? -2.776 15.989 -16.251 1.00 95.94 110 ASP A O 1
ATOM 862 N N . LEU A 1 111 ? -1.958 14.009 -15.619 1.00 96.50 111 LEU A N 1
ATOM 863 C CA . LEU A 1 111 ? -2.052 13.418 -16.952 1.00 96.50 111 LEU A CA 1
ATOM 864 C C . LEU A 1 111 ? -3.518 13.061 -17.258 1.00 96.50 111 LEU A C 1
ATOM 866 O O . LEU A 1 111 ? -4.253 12.675 -16.351 1.00 96.50 111 LEU A O 1
ATOM 870 N N . PRO A 1 112 ? -3.952 13.122 -18.531 1.00 94.31 112 PRO A N 1
ATOM 871 C CA . PRO A 1 112 ? -5.339 12.841 -18.916 1.00 94.31 112 PRO A CA 1
ATOM 872 C C . PRO A 1 112 ? -5.705 11.345 -18.849 1.00 94.31 112 PRO A C 1
ATOM 874 O O . PRO A 1 112 ? -6.741 10.930 -19.359 1.00 94.31 112 PRO A O 1
ATOM 877 N N . PHE A 1 113 ? -4.846 10.520 -18.251 1.00 94.44 113 PHE A N 1
ATOM 878 C CA . PHE A 1 113 ? -4.997 9.079 -18.119 1.00 94.44 113 PHE A CA 1
ATOM 879 C C . PHE A 1 113 ? -4.334 8.579 -16.841 1.00 94.44 113 PHE A C 1
ATOM 881 O O . PHE A 1 113 ? -3.375 9.175 -16.340 1.00 94.44 113 PHE A O 1
ATOM 888 N N . LYS A 1 114 ? -4.809 7.435 -16.335 1.00 95.94 114 LYS A N 1
ATOM 889 C CA . LYS A 1 114 ? -4.188 6.783 -15.180 1.00 95.94 114 LYS A CA 1
ATOM 890 C C . LYS A 1 114 ? -2.787 6.295 -15.518 1.00 95.94 114 LYS A C 1
ATOM 892 O O . LYS A 1 114 ? -2.542 5.702 -16.568 1.00 95.94 114 LYS A O 1
ATOM 897 N N . VAL A 1 115 ? -1.878 6.492 -14.574 1.00 97.94 115 VAL A N 1
ATOM 898 C CA . VAL A 1 115 ? -0.468 6.144 -14.706 1.00 97.94 115 VAL A CA 1
ATOM 899 C C . VAL A 1 115 ? 0.050 5.607 -13.377 1.00 97.94 115 VAL A C 1
ATOM 901 O O . VAL A 1 115 ? -0.283 6.113 -12.306 1.00 97.94 115 VAL A O 1
ATOM 904 N N . ALA A 1 116 ? 0.874 4.572 -13.455 1.00 98.50 116 ALA A N 1
ATOM 905 C CA . ALA A 1 116 ? 1.624 4.034 -12.333 1.00 98.50 116 ALA A CA 1
ATOM 906 C C . ALA A 1 116 ? 3.084 4.470 -12.482 1.00 98.50 116 ALA A C 1
ATOM 908 O O . ALA A 1 116 ? 3.619 4.436 -13.590 1.00 98.50 116 ALA A O 1
ATOM 909 N N . GLY A 1 117 ? 3.756 4.877 -11.404 1.00 98.12 117 GLY A N 1
ATOM 910 C CA . GLY A 1 117 ? 5.122 5.380 -11.546 1.00 98.12 117 GLY A CA 1
ATOM 911 C C . GLY A 1 117 ? 5.927 5.432 -10.262 1.00 98.12 117 GLY A C 1
ATOM 912 O O . GLY A 1 117 ? 5.390 5.626 -9.169 1.00 98.12 117 GLY A O 1
ATOM 913 N N . LYS A 1 118 ? 7.246 5.308 -10.401 1.00 98.31 118 LYS A N 1
ATOM 914 C CA . LYS A 1 118 ? 8.198 5.370 -9.295 1.00 98.31 118 LYS A CA 1
ATOM 915 C C . LYS A 1 118 ? 9.411 6.217 -9.653 1.00 98.31 118 LYS A C 1
ATOM 917 O O . LYS A 1 118 ? 9.936 6.156 -10.760 1.00 98.31 118 LYS A O 1
ATOM 922 N N . THR A 1 119 ? 9.887 6.950 -8.656 1.00 97.94 119 THR A N 1
ATOM 923 C CA . THR A 1 119 ? 11.107 7.753 -8.733 1.00 97.94 119 THR A CA 1
ATOM 924 C C . THR A 1 119 ? 12.268 7.090 -7.993 1.00 97.94 119 THR A C 1
ATOM 926 O O . THR A 1 119 ? 12.052 6.334 -7.037 1.00 97.94 119 THR A O 1
ATOM 929 N N . GLY A 1 120 ? 13.492 7.414 -8.402 1.00 96.12 120 GLY A N 1
ATOM 930 C CA . GLY A 1 120 ? 14.738 7.061 -7.722 1.00 96.12 120 GLY A CA 1
ATOM 931 C C . GLY A 1 120 ? 15.685 8.259 -7.679 1.00 96.12 120 GLY A C 1
ATOM 932 O O . GLY A 1 120 ? 15.699 9.064 -8.607 1.00 96.12 120 GLY A O 1
ATOM 933 N N . THR A 1 121 ? 16.455 8.386 -6.602 1.00 95.12 121 THR A N 1
ATOM 934 C CA . THR A 1 121 ? 17.440 9.459 -6.411 1.00 95.12 121 THR A CA 1
ATOM 935 C C . THR A 1 121 ? 18.647 8.867 -5.698 1.00 95.12 121 THR A C 1
ATOM 937 O O . THR A 1 121 ? 18.487 8.280 -4.628 1.00 95.12 121 THR A O 1
ATOM 940 N N . VAL A 1 122 ? 19.834 9.026 -6.275 1.00 93.44 122 VAL A N 1
ATOM 941 C CA . VAL A 1 122 ? 21.106 8.623 -5.672 1.00 93.44 122 VAL A CA 1
ATOM 942 C C . VAL A 1 122 ? 21.792 9.882 -5.155 1.00 93.44 122 VAL A C 1
ATOM 944 O O . VAL A 1 122 ? 22.316 10.678 -5.930 1.00 93.44 122 VAL A O 1
ATOM 947 N N . GLY A 1 123 ? 21.716 10.091 -3.841 1.00 92.19 123 GLY A N 1
ATOM 948 C CA . GLY A 1 123 ? 22.315 11.242 -3.168 1.00 92.19 123 GLY A CA 1
ATOM 949 C C . GLY A 1 123 ? 23.784 11.012 -2.817 1.00 92.19 123 GLY A C 1
ATOM 950 O O . GLY A 1 123 ? 24.197 9.892 -2.511 1.00 92.19 123 GLY A O 1
ATOM 951 N N . ILE A 1 124 ? 24.566 12.088 -2.799 1.00 90.88 124 ILE A N 1
ATOM 952 C CA . ILE A 1 124 ? 25.954 12.074 -2.337 1.00 90.88 124 ILE A CA 1
ATOM 953 C C . ILE A 1 124 ? 25.966 12.336 -0.830 1.00 90.88 124 ILE A C 1
ATOM 955 O O . ILE A 1 124 ? 25.490 13.367 -0.348 1.00 90.88 124 ILE A 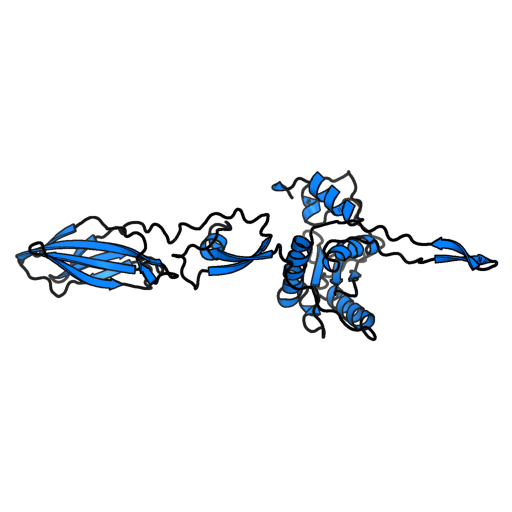O 1
ATOM 959 N N . LYS A 1 125 ? 26.527 11.387 -0.075 1.00 91.38 125 LYS A N 1
ATOM 960 C CA . LYS A 1 125 ? 26.583 11.432 1.392 1.00 91.38 125 LYS A CA 1
ATOM 961 C C . LYS A 1 125 ? 27.198 12.746 1.888 1.00 91.38 125 LYS A C 1
ATOM 963 O O . LYS A 1 125 ? 28.240 13.163 1.398 1.00 91.38 125 LYS A O 1
ATOM 968 N N . ASN A 1 126 ? 26.577 13.341 2.910 1.00 92.38 126 ASN A N 1
ATOM 969 C CA . ASN A 1 126 ? 26.995 14.601 3.541 1.00 92.38 126 ASN A CA 1
ATOM 970 C C . ASN A 1 126 ? 27.028 15.813 2.591 1.00 92.38 126 ASN A C 1
ATOM 972 O O . ASN A 1 126 ? 27.748 16.775 2.840 1.00 92.38 126 ASN A O 1
ATOM 976 N N . THR A 1 127 ? 26.239 15.786 1.517 1.00 92.25 127 THR A N 1
ATOM 977 C CA . THR A 1 127 ? 26.059 16.924 0.608 1.00 92.25 127 THR A CA 1
ATOM 978 C C . THR A 1 127 ? 24.578 17.085 0.258 1.00 92.25 127 THR A C 1
ATOM 980 O O . THR A 1 127 ? 23.773 16.193 0.525 1.00 92.25 127 THR A O 1
ATOM 983 N N . ASN A 1 128 ? 24.217 18.203 -0.375 1.00 92.88 128 ASN A N 1
ATOM 984 C CA . ASN A 1 128 ? 22.900 18.394 -0.988 1.00 92.88 128 ASN A CA 1
ATOM 985 C C . ASN A 1 128 ? 22.975 18.194 -2.512 1.00 92.88 128 ASN A C 1
ATOM 987 O O . ASN A 1 128 ? 22.503 19.038 -3.268 1.00 92.88 128 ASN A O 1
ATOM 991 N N . LEU A 1 129 ? 23.643 17.129 -2.960 1.00 94.06 129 LEU A N 1
ATOM 992 C CA . LEU A 1 129 ? 23.888 16.826 -4.371 1.00 94.06 129 LEU A CA 1
ATOM 993 C C . LEU A 1 129 ? 23.456 15.390 -4.696 1.00 94.06 129 LEU A C 1
ATOM 995 O O . LEU A 1 129 ? 23.486 14.514 -3.829 1.00 94.06 129 LEU A O 1
ATOM 999 N N . ASN A 1 130 ? 23.093 15.145 -5.953 1.00 93.56 130 ASN A N 1
ATOM 1000 C CA . ASN A 1 130 ? 22.690 13.841 -6.477 1.00 93.56 130 ASN A CA 1
ATOM 1001 C C . ASN A 1 130 ? 23.584 13.441 -7.660 1.00 93.56 130 ASN A C 1
ATOM 1003 O O . ASN A 1 130 ? 23.903 14.277 -8.502 1.00 93.56 130 ASN A O 1
ATOM 1007 N N . THR A 1 131 ? 23.960 12.166 -7.765 1.00 92.31 131 THR A N 1
ATOM 1008 C CA . THR A 1 131 ? 24.661 11.647 -8.957 1.00 92.31 131 THR A CA 1
ATOM 1009 C C . THR A 1 131 ? 23.678 11.265 -10.054 1.00 92.31 131 THR A C 1
ATOM 1011 O O . THR A 1 131 ? 23.910 11.546 -11.227 1.00 92.31 131 THR A O 1
ATOM 1014 N N . ASP A 1 132 ? 22.560 10.654 -9.655 1.00 92.62 132 ASP A N 1
ATOM 1015 C CA . ASP A 1 132 ? 21.603 10.043 -10.564 1.00 92.62 132 ASP A CA 1
ATOM 1016 C C . ASP A 1 132 ? 20.174 10.247 -10.085 1.00 92.62 132 ASP A C 1
ATOM 1018 O O . ASP A 1 132 ? 19.846 10.059 -8.907 1.00 92.62 132 ASP A O 1
ATOM 1022 N N . VAL A 1 133 ? 19.287 10.560 -11.023 1.00 95.38 133 VAL A N 1
ATOM 1023 C CA . VAL A 1 133 ? 17.854 10.669 -10.766 1.00 95.38 133 VAL A CA 1
ATOM 1024 C C . VAL A 1 133 ? 17.069 9.932 -11.833 1.00 95.38 133 VAL A C 1
ATOM 1026 O O . VAL A 1 133 ? 17.276 10.116 -13.029 1.00 95.38 133 VAL A O 1
ATOM 1029 N N . TYR A 1 134 ? 16.129 9.111 -11.389 1.00 97.00 134 TYR A N 1
ATOM 1030 C CA . TYR A 1 134 ? 15.343 8.220 -12.228 1.00 97.00 134 TYR A CA 1
ATOM 1031 C C . TYR A 1 134 ? 13.860 8.505 -12.044 1.00 97.00 134 TYR A C 1
ATOM 1033 O O . TYR A 1 134 ? 13.388 8.772 -10.932 1.00 97.00 134 TYR A O 1
ATOM 1041 N N . SER A 1 135 ? 13.109 8.359 -13.124 1.00 98.38 135 SER A N 1
ATOM 1042 C CA . SER A 1 135 ? 11.660 8.258 -13.080 1.00 98.38 135 SER A CA 1
ATOM 1043 C C . SER A 1 135 ? 11.219 7.226 -14.109 1.00 98.38 135 SER A C 1
ATOM 1045 O O . SER A 1 135 ? 11.573 7.324 -15.283 1.00 98.38 135 SER A O 1
ATOM 1047 N N . VAL A 1 136 ? 10.485 6.208 -13.662 1.00 98.56 136 VAL A N 1
ATOM 1048 C CA . VAL A 1 136 ? 9.918 5.168 -14.527 1.00 98.56 136 VAL A CA 1
ATOM 1049 C C . VAL A 1 136 ? 8.424 5.113 -14.274 1.00 98.56 136 VAL A C 1
ATOM 1051 O O . VAL A 1 136 ? 7.981 5.019 -13.128 1.00 98.56 136 VAL A O 1
ATOM 1054 N N . ALA A 1 137 ? 7.641 5.177 -15.342 1.00 98.44 137 ALA A N 1
ATOM 1055 C CA . ALA A 1 137 ? 6.194 5.151 -15.264 1.00 98.44 137 ALA A CA 1
ATOM 1056 C C . ALA A 1 137 ? 5.590 4.441 -16.469 1.00 98.44 137 ALA A C 1
ATOM 1058 O O . ALA A 1 137 ? 6.210 4.307 -17.527 1.00 98.44 137 ALA A O 1
ATOM 1059 N N . TYR A 1 138 ? 4.371 3.956 -16.286 1.00 98.06 138 TYR A N 1
ATOM 1060 C CA . TYR A 1 138 ? 3.682 3.179 -17.293 1.00 98.06 138 TYR A CA 1
ATOM 1061 C C . TYR A 1 138 ? 2.168 3.339 -17.217 1.00 98.06 138 TYR A C 1
ATOM 1063 O O . TYR A 1 138 ? 1.577 3.591 -16.164 1.00 98.06 138 TYR A O 1
ATOM 1071 N N . THR A 1 139 ? 1.561 3.151 -18.379 1.00 97.25 139 THR A N 1
ATOM 1072 C CA . THR A 1 139 ? 0.140 2.874 -18.578 1.00 97.25 139 THR A CA 1
ATOM 1073 C C . THR A 1 139 ? -0.002 1.412 -19.005 1.00 97.25 139 THR A C 1
ATOM 1075 O O . THR A 1 139 ? 0.977 0.659 -19.061 1.00 97.25 139 THR A O 1
ATOM 1078 N N . LYS A 1 140 ? -1.211 0.980 -19.368 1.00 94.81 140 LYS A N 1
ATOM 1079 C CA . LYS A 1 140 ? -1.390 -0.345 -19.973 1.00 94.81 140 LYS A CA 1
ATOM 1080 C C . LYS A 1 140 ? -0.748 -0.470 -21.360 1.00 94.81 140 LYS A C 1
ATOM 1082 O O . LYS A 1 140 ? -0.441 -1.576 -21.800 1.00 94.81 140 LYS A O 1
ATOM 1087 N N . ASN A 1 141 ? -0.529 0.655 -22.041 1.00 93.94 141 ASN A N 1
ATOM 1088 C CA . ASN A 1 141 ? -0.071 0.692 -23.428 1.00 93.94 141 ASN A CA 1
ATOM 1089 C C . ASN A 1 141 ? 1.429 0.984 -23.567 1.00 93.94 141 ASN A C 1
ATOM 1091 O O . ASN A 1 141 ? 2.047 0.518 -24.526 1.00 93.94 141 ASN A O 1
ATOM 1095 N N . LYS A 1 142 ? 2.012 1.777 -22.659 1.00 95.69 142 LYS A N 1
ATOM 1096 C CA . LYS A 1 142 ? 3.396 2.267 -22.760 1.00 95.69 142 LYS A CA 1
ATOM 1097 C C . LYS A 1 142 ? 4.104 2.207 -21.412 1.00 95.69 142 LYS A C 1
ATOM 1099 O O . LYS A 1 142 ? 3.509 2.534 -20.391 1.00 95.69 142 LYS A O 1
ATOM 1104 N N . THR A 1 143 ? 5.394 1.890 -21.445 1.00 97.06 143 THR A N 1
ATOM 1105 C CA . THR A 1 143 ? 6.314 1.999 -20.308 1.00 97.06 143 THR A CA 1
ATOM 1106 C C . THR A 1 143 ? 7.463 2.904 -20.721 1.00 97.06 143 THR A C 1
ATOM 1108 O O . THR A 1 143 ? 8.089 2.675 -21.756 1.00 97.06 143 THR A O 1
ATOM 1111 N N . CYS A 1 144 ? 7.726 3.936 -19.928 1.00 97.75 144 CYS A N 1
ATOM 1112 C CA . CYS A 1 144 ? 8.723 4.958 -20.210 1.00 97.75 144 CYS A CA 1
ATOM 1113 C C . CYS A 1 144 ? 9.633 5.138 -18.993 1.00 97.75 144 CYS A C 1
ATOM 1115 O O . CYS A 1 144 ? 9.173 5.102 -17.851 1.00 97.75 144 CYS A O 1
ATOM 1117 N N . GLY A 1 145 ? 10.920 5.351 -19.247 1.00 97.88 145 GLY A N 1
ATOM 1118 C CA . GLY A 1 145 ? 11.916 5.654 -18.229 1.00 97.88 145 GLY A CA 1
ATOM 1119 C C . GLY A 1 145 ? 12.740 6.862 -18.647 1.00 97.88 145 GLY A C 1
ATOM 1120 O O . GLY A 1 145 ? 13.111 6.985 -19.813 1.00 97.88 145 GLY A O 1
ATOM 1121 N N . VAL A 1 146 ? 13.020 7.744 -17.695 1.00 98.06 146 VAL A N 1
ATOM 1122 C CA . VAL A 1 146 ? 13.937 8.876 -17.840 1.00 98.06 146 VAL A CA 1
ATOM 1123 C C . VAL A 1 146 ? 14.988 8.772 -16.744 1.00 98.06 146 VAL A C 1
ATOM 1125 O O . VAL A 1 146 ? 14.681 8.441 -15.596 1.00 98.06 146 VAL A O 1
ATOM 1128 N N . TRP A 1 147 ? 16.230 9.056 -17.116 1.00 96.50 147 TRP A N 1
ATOM 1129 C CA . TRP A 1 147 ? 17.352 9.200 -16.203 1.00 96.50 147 TRP A CA 1
ATOM 1130 C C . TRP A 1 147 ? 18.082 10.501 -16.514 1.00 96.50 147 TRP A C 1
ATOM 1132 O O . TRP A 1 147 ? 18.250 10.844 -17.685 1.00 96.50 147 TRP A O 1
ATOM 1142 N N . LEU A 1 148 ? 18.506 11.202 -15.465 1.00 93.75 148 LEU A N 1
ATOM 1143 C CA . LEU A 1 148 ? 19.434 12.322 -15.549 1.00 93.75 148 LEU A CA 1
ATOM 1144 C C . LEU A 1 148 ? 20.613 12.031 -14.619 1.00 93.75 148 LEU A C 1
ATOM 1146 O O . LEU A 1 148 ? 20.416 11.621 -13.473 1.00 93.75 148 LEU A O 1
ATOM 1150 N N . GLY A 1 149 ? 21.816 12.269 -15.118 1.00 90.56 149 GLY A N 1
ATOM 1151 C CA . GLY A 1 149 ? 23.071 12.058 -14.410 1.00 90.56 149 GLY A CA 1
ATOM 1152 C C . GLY A 1 149 ? 24.248 12.230 -15.365 1.00 90.56 149 GLY A C 1
ATOM 1153 O O . GLY A 1 149 ? 24.065 12.492 -16.558 1.00 90.56 149 GLY A O 1
ATOM 1154 N N . ASN A 1 150 ? 25.465 12.087 -14.847 1.00 87.50 150 ASN A N 1
ATOM 1155 C CA . ASN A 1 150 ? 26.676 12.178 -15.655 1.00 87.50 150 ASN A CA 1
ATOM 1156 C C . ASN A 1 150 ? 27.095 10.794 -16.162 1.00 87.50 150 ASN A C 1
ATOM 1158 O O . ASN A 1 150 ? 27.628 9.987 -15.405 1.00 87.50 150 ASN A O 1
ATOM 1162 N N . SER A 1 151 ? 26.946 10.539 -17.464 1.00 80.12 151 SER A N 1
ATOM 1163 C CA . SER A 1 151 ? 27.308 9.247 -18.070 1.00 80.12 151 SER A CA 1
ATOM 1164 C C . SER A 1 151 ? 28.804 8.929 -18.005 1.00 80.12 151 SER A C 1
ATOM 1166 O O . SER A 1 151 ? 29.193 7.784 -18.213 1.00 80.12 151 SER A O 1
ATOM 1168 N N . THR A 1 152 ? 29.652 9.928 -17.742 1.00 78.19 152 THR A N 1
ATOM 1169 C CA . THR A 1 152 ? 31.102 9.741 -17.586 1.00 78.19 152 THR A CA 1
ATOM 1170 C C . THR A 1 152 ? 31.516 9.403 -16.153 1.00 78.19 152 THR A C 1
ATOM 1172 O O . THR A 1 152 ? 32.696 9.148 -15.920 1.00 78.19 152 THR A O 1
ATOM 1175 N N . ASN A 1 153 ? 30.575 9.399 -15.194 1.00 67.31 153 ASN A N 1
ATOM 1176 C CA . ASN A 1 153 ? 30.814 9.198 -13.757 1.00 67.31 153 ASN A CA 1
ATOM 1177 C C . ASN A 1 153 ? 31.879 10.132 -13.151 1.00 67.31 153 ASN A C 1
ATOM 1179 O O . ASN A 1 153 ? 32.442 9.842 -12.094 1.00 67.31 153 ASN A O 1
ATOM 1183 N N . LYS A 1 154 ? 32.170 11.261 -13.805 1.00 72.94 154 LYS A N 1
ATOM 1184 C CA . LYS A 1 154 ? 33.062 12.288 -13.271 1.00 72.94 154 LYS A CA 1
ATOM 1185 C C . LYS A 1 154 ? 32.321 13.175 -12.267 1.00 72.94 154 LYS A C 1
ATOM 1187 O O . LYS A 1 154 ? 31.120 13.424 -12.394 1.00 72.94 154 LYS A O 1
ATOM 1192 N N . ALA A 1 155 ? 33.059 13.664 -11.271 1.00 68.69 155 ALA A N 1
ATOM 1193 C CA . ALA A 1 155 ? 32.519 14.469 -10.173 1.00 68.69 155 ALA A CA 1
ATOM 1194 C C . ALA A 1 155 ? 32.000 15.858 -10.605 1.00 68.69 155 ALA A C 1
ATOM 1196 O O . ALA A 1 155 ? 31.271 16.497 -9.854 1.00 68.69 155 ALA A O 1
ATOM 1197 N N . ASP A 1 156 ? 32.343 16.317 -11.808 1.00 71.19 156 ASP A N 1
ATOM 1198 C CA . ASP A 1 156 ? 32.010 17.630 -12.374 1.00 71.19 156 ASP A CA 1
ATOM 1199 C C . ASP A 1 156 ? 30.627 17.700 -13.059 1.00 71.19 156 ASP A C 1
ATOM 1201 O O . ASP A 1 156 ? 30.285 18.717 -13.653 1.00 71.19 156 ASP A O 1
ATOM 1205 N N . GLY A 1 157 ? 29.801 16.654 -12.944 1.00 73.38 157 GLY A N 1
ATOM 1206 C CA . GLY A 1 157 ? 28.460 16.586 -13.549 1.00 73.38 157 GLY A CA 1
ATOM 1207 C C . GLY A 1 157 ? 27.352 16.161 -12.583 1.00 73.38 157 GLY A C 1
ATOM 1208 O O . GLY A 1 157 ? 26.387 15.519 -12.995 1.00 73.38 157 GLY A O 1
ATOM 1209 N N . VAL A 1 158 ? 27.514 16.455 -11.293 1.00 88.44 158 VAL A N 1
ATOM 1210 C CA . VAL A 1 158 ? 26.519 16.143 -10.257 1.00 88.44 158 VAL A CA 1
ATOM 1211 C C . VAL A 1 158 ? 25.366 17.145 -10.278 1.00 88.44 158 VAL A C 1
ATOM 1213 O O . VAL A 1 158 ? 25.520 18.310 -10.637 1.00 88.44 158 VAL A O 1
ATOM 1216 N N . LEU A 1 159 ? 24.186 16.684 -9.889 1.00 91.38 159 LEU A N 1
ATOM 1217 C CA . LEU A 1 159 ? 22.961 17.467 -9.869 1.00 91.38 159 LEU A CA 1
ATOM 1218 C C . LEU A 1 159 ? 22.782 18.129 -8.500 1.00 91.38 159 LEU A C 1
ATOM 1220 O O . LEU A 1 159 ? 23.017 17.500 -7.469 1.00 91.38 159 LEU A O 1
ATOM 1224 N N . GLU A 1 160 ? 22.287 19.366 -8.463 1.00 92.69 160 GLU A N 1
ATOM 1225 C CA . GLU A 1 160 ? 21.830 19.955 -7.198 1.00 92.69 160 GLU A CA 1
ATOM 1226 C C . GLU A 1 160 ? 20.700 19.118 -6.579 1.00 92.69 160 GLU A C 1
ATOM 1228 O O . GLU A 1 160 ? 19.862 18.571 -7.291 1.00 92.69 160 GLU A O 1
ATOM 1233 N N . GLY A 1 161 ? 20.620 19.051 -5.249 1.00 90.56 161 GLY A N 1
ATOM 1234 C CA . GLY A 1 161 ? 19.668 18.203 -4.520 1.00 90.56 161 GLY A CA 1
ATOM 1235 C C . GLY A 1 161 ? 18.192 18.479 -4.838 1.00 90.56 161 GLY A C 1
ATOM 1236 O O . GLY A 1 161 ? 17.345 17.582 -4.758 1.00 90.56 161 GLY A O 1
ATOM 1237 N N . CYS A 1 162 ? 17.877 19.707 -5.266 1.00 91.31 162 CYS A N 1
ATOM 1238 C CA . CYS A 1 162 ? 16.551 20.096 -5.750 1.00 91.31 162 CYS A CA 1
ATOM 1239 C C . CYS A 1 162 ? 16.153 19.350 -7.044 1.00 91.31 162 CYS A C 1
ATOM 1241 O O . CYS A 1 162 ? 14.966 19.103 -7.286 1.00 91.31 162 CYS A O 1
ATOM 1243 N N . ASN A 1 163 ? 17.135 18.915 -7.836 1.00 92.56 163 ASN A N 1
ATOM 1244 C CA . ASN A 1 163 ? 16.988 18.043 -8.992 1.00 92.56 163 ASN A CA 1
ATOM 1245 C C . ASN A 1 163 ? 17.033 16.592 -8.506 1.00 92.56 163 ASN A C 1
ATOM 1247 O O . ASN A 1 163 ? 18.094 15.984 -8.407 1.00 92.56 163 ASN A O 1
ATOM 1251 N N . ASN A 1 164 ? 15.869 16.046 -8.165 1.00 93.62 164 ASN A N 1
ATOM 1252 C CA . ASN A 1 164 ? 15.688 14.669 -7.711 1.00 93.62 164 ASN A CA 1
ATOM 1253 C C . ASN A 1 164 ? 14.706 13.931 -8.633 1.00 93.62 164 ASN A C 1
ATOM 1255 O O . ASN A 1 164 ? 14.063 14.538 -9.495 1.00 93.62 164 ASN A O 1
ATOM 1259 N N . GLY A 1 165 ? 14.547 12.616 -8.445 1.00 94.38 165 GLY A N 1
ATOM 1260 C CA . GLY A 1 165 ? 13.680 11.802 -9.300 1.00 94.38 165 GLY A CA 1
ATOM 1261 C C . GLY A 1 165 ? 12.248 12.336 -9.387 1.00 94.38 165 GLY A C 1
ATOM 1262 O O . GLY A 1 165 ? 11.632 12.267 -10.445 1.00 94.38 165 GLY A O 1
ATOM 1263 N N . GLY A 1 166 ? 11.732 12.938 -8.311 1.00 94.88 166 GLY A N 1
ATOM 1264 C CA . GLY A 1 166 ? 10.384 13.502 -8.261 1.00 94.88 166 GLY A CA 1
ATOM 1265 C C . GLY A 1 166 ? 10.228 14.877 -8.899 1.00 94.88 166 GLY A C 1
ATOM 1266 O O . GLY A 1 166 ? 9.085 15.274 -9.107 1.00 94.88 166 GLY A O 1
ATOM 1267 N N . THR A 1 167 ? 11.311 15.604 -9.200 1.00 95.31 167 THR A N 1
ATOM 1268 C CA . THR A 1 167 ? 11.270 16.962 -9.770 1.00 95.31 167 THR A CA 1
ATOM 1269 C C . THR A 1 167 ? 11.428 16.951 -11.288 1.00 95.31 167 THR A C 1
ATOM 1271 O O . THR A 1 167 ? 10.538 16.448 -11.975 1.00 95.31 167 THR A O 1
ATOM 1274 N N . PHE A 1 168 ? 12.520 17.499 -11.822 1.00 91.31 168 PHE A N 1
ATOM 1275 C CA . PHE A 1 168 ? 12.723 17.679 -13.261 1.00 91.31 168 PHE A CA 1
ATOM 1276 C C . PHE A 1 168 ? 12.667 16.360 -14.034 1.00 91.31 168 PHE A C 1
ATOM 1278 O O . PHE A 1 168 ? 12.035 16.304 -15.084 1.00 91.31 168 PHE A O 1
ATOM 1285 N N . CYS A 1 169 ? 13.222 15.278 -13.478 1.00 96.31 169 CYS A N 1
ATOM 1286 C CA . CYS A 1 169 ? 13.203 13.959 -14.114 1.00 96.31 169 CYS A CA 1
ATOM 1287 C C . CYS A 1 169 ? 11.768 13.454 -14.361 1.00 96.31 169 CYS A C 1
ATOM 1289 O O . CYS A 1 169 ? 11.430 13.029 -15.466 1.00 96.31 169 CYS A O 1
ATOM 1291 N N . THR A 1 170 ? 10.876 13.584 -13.371 1.00 98.12 170 THR A N 1
ATOM 1292 C CA . THR A 1 170 ? 9.460 13.218 -13.550 1.00 98.12 170 THR A CA 1
ATOM 1293 C C . THR A 1 170 ? 8.708 14.198 -14.454 1.00 98.12 170 THR A C 1
ATOM 1295 O O . THR A 1 170 ? 7.833 13.764 -15.199 1.00 98.12 170 THR A O 1
ATOM 1298 N N . SER A 1 171 ? 9.040 15.496 -14.450 1.00 97.19 171 SER A N 1
ATOM 1299 C CA . SER A 1 171 ? 8.465 16.444 -15.419 1.00 97.19 171 SER A CA 1
ATOM 1300 C C . SER A 1 171 ? 8.814 16.063 -16.860 1.00 97.19 171 SER A C 1
ATOM 1302 O O . SER A 1 171 ? 7.935 16.036 -17.711 1.00 97.19 171 SER A O 1
ATOM 1304 N N . MET A 1 172 ? 10.068 15.693 -17.133 1.00 97.62 172 MET A N 1
ATOM 1305 C CA . MET A 1 172 ? 10.476 15.216 -18.459 1.00 97.62 172 MET A CA 1
ATOM 1306 C C . MET A 1 172 ? 9.759 13.919 -18.835 1.00 97.62 172 MET A C 1
ATOM 1308 O O . MET A 1 172 ? 9.283 13.776 -19.959 1.00 97.62 172 MET A O 1
ATOM 1312 N N . LEU A 1 173 ? 9.619 12.988 -17.887 1.00 98.38 173 LEU A N 1
ATOM 1313 C CA . LEU A 1 173 ? 8.857 11.760 -18.108 1.00 98.38 173 LEU A CA 1
ATOM 1314 C C . LEU A 1 173 ? 7.384 12.040 -18.442 1.00 98.38 173 LEU A C 1
ATOM 1316 O O . LEU A 1 173 ? 6.814 11.329 -19.268 1.00 98.38 173 LEU A O 1
ATOM 1320 N N . LYS A 1 174 ? 6.774 13.070 -17.838 1.00 98.31 174 LYS A N 1
ATOM 1321 C CA . LYS A 1 174 ? 5.407 13.504 -18.160 1.00 98.31 174 LYS A CA 1
ATOM 1322 C C . LYS A 1 174 ? 5.279 13.860 -19.641 1.00 98.31 174 LYS A C 1
ATOM 1324 O O . LYS A 1 174 ? 4.380 13.349 -20.302 1.00 98.31 174 LYS A O 1
ATOM 1329 N N . GLU A 1 17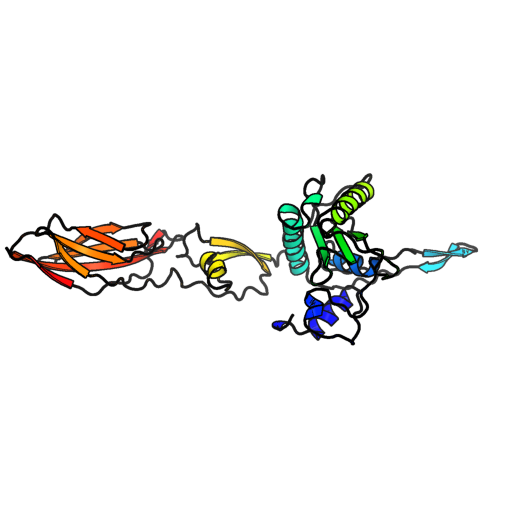5 ? 6.202 14.664 -20.164 1.00 98.06 175 GLU A N 1
ATOM 1330 C CA . GLU A 1 175 ? 6.220 15.054 -21.580 1.00 98.06 175 GLU A CA 1
ATOM 1331 C C . GLU A 1 175 ? 6.447 13.849 -22.501 1.00 98.06 175 GLU A C 1
ATOM 1333 O O . GLU A 1 175 ? 5.737 13.677 -23.493 1.00 98.06 175 GLU A O 1
ATOM 1338 N N . VAL A 1 176 ? 7.374 12.953 -22.140 1.00 97.81 176 VAL A N 1
ATOM 1339 C CA . VAL A 1 176 ? 7.606 11.700 -22.879 1.00 97.81 176 VAL A CA 1
ATOM 1340 C C . VAL A 1 176 ? 6.337 10.847 -22.927 1.00 97.81 176 VAL A C 1
ATOM 1342 O O . VAL A 1 176 ? 5.995 10.318 -23.983 1.00 97.81 176 VAL A O 1
ATOM 1345 N N . LEU A 1 177 ? 5.619 10.723 -21.808 1.00 97.38 177 LEU A N 1
ATOM 1346 C CA . LEU A 1 177 ? 4.361 9.984 -21.753 1.00 97.38 177 LEU A CA 1
ATOM 1347 C C . LEU A 1 177 ? 3.276 10.643 -22.602 1.00 97.38 177 LEU A C 1
ATOM 1349 O O . LEU A 1 177 ? 2.605 9.923 -23.336 1.00 97.38 177 LEU A O 1
ATOM 1353 N N . LEU A 1 178 ? 3.116 11.968 -22.545 1.00 96.88 178 LEU A N 1
ATOM 1354 C CA . LEU A 1 178 ? 2.163 12.689 -23.396 1.00 96.88 178 LEU A CA 1
ATOM 1355 C C . LEU A 1 178 ? 2.441 12.402 -24.873 1.00 96.88 178 LEU A C 1
ATOM 1357 O O . LEU A 1 178 ? 1.558 11.908 -25.572 1.00 96.88 178 LEU A O 1
ATOM 1361 N N . LYS A 1 179 ? 3.694 12.577 -25.313 1.00 96.69 179 LYS A N 1
ATOM 1362 C CA . LYS A 1 179 ? 4.119 12.277 -26.689 1.00 96.69 179 LYS A CA 1
ATOM 1363 C C . LYS A 1 179 ? 3.916 10.818 -27.077 1.00 96.69 179 LYS A C 1
ATOM 1365 O O . LYS A 1 179 ? 3.430 10.529 -28.166 1.00 96.69 179 LYS A O 1
ATOM 1370 N N . ALA A 1 180 ? 4.210 9.880 -26.179 1.00 95.00 180 ALA A N 1
ATOM 1371 C CA . ALA A 1 180 ? 3.993 8.457 -26.428 1.00 95.00 180 ALA A CA 1
ATOM 1372 C C . ALA A 1 180 ? 2.505 8.081 -26.598 1.00 95.00 180 ALA A C 1
ATOM 1374 O O . ALA A 1 180 ? 2.228 6.985 -27.100 1.00 95.00 180 ALA A O 1
ATOM 1375 N N . HIS A 1 181 ? 1.575 8.959 -26.193 1.00 95.31 181 HIS A N 1
ATOM 1376 C CA . HIS A 1 181 ? 0.129 8.739 -26.228 1.00 95.31 181 HIS A CA 1
ATOM 1377 C C . HIS A 1 181 ? -0.642 9.640 -27.214 1.00 95.31 181 HIS A C 1
ATOM 1379 O O . HIS A 1 181 ? -1.855 9.484 -27.307 1.00 95.31 181 HIS A O 1
ATOM 1385 N N . GLU A 1 182 ? 0.010 10.514 -27.996 1.00 92.50 182 GLU A N 1
ATOM 1386 C CA . GLU A 1 182 ? -0.677 11.483 -28.885 1.00 92.50 182 GLU A CA 1
ATOM 1387 C C . GLU A 1 182 ? -1.609 10.851 -29.932 1.00 92.50 182 GLU A C 1
ATOM 1389 O O . GLU A 1 182 ? -2.511 11.519 -30.418 1.00 92.50 182 GLU A O 1
ATOM 1394 N N . ASN A 1 183 ? -1.434 9.567 -30.260 1.00 89.81 183 ASN A N 1
ATOM 1395 C CA . ASN A 1 183 ? -2.224 8.871 -31.281 1.00 89.81 183 ASN A CA 1
ATOM 1396 C C . ASN A 1 183 ? -2.572 7.430 -30.883 1.00 89.81 183 ASN A C 1
ATOM 1398 O O . ASN A 1 183 ? -2.568 6.529 -31.724 1.00 89.81 183 ASN A O 1
ATOM 1402 N N . ILE A 1 184 ? -2.807 7.172 -29.593 1.00 91.69 184 ILE A N 1
ATOM 1403 C CA . ILE A 1 184 ? -3.205 5.837 -29.134 1.00 91.69 184 ILE A CA 1
ATOM 1404 C C . ILE A 1 184 ? -4.497 5.894 -28.329 1.00 91.69 184 ILE A C 1
ATOM 1406 O O . ILE A 1 184 ? -4.689 6.773 -27.493 1.00 91.69 184 ILE A O 1
ATOM 1410 N N . THR A 1 185 ? -5.362 4.903 -28.529 1.00 90.12 185 THR A N 1
ATOM 1411 C CA . THR A 1 185 ? -6.488 4.670 -27.626 1.00 90.12 185 THR A CA 1
ATOM 1412 C C . THR A 1 185 ? -5.948 4.162 -26.296 1.00 90.12 185 THR A C 1
ATOM 1414 O O . THR A 1 185 ? -5.381 3.068 -26.214 1.00 90.12 185 THR A O 1
ATOM 1417 N N . ILE A 1 186 ? -6.107 4.972 -25.255 1.00 88.38 186 ILE A N 1
ATOM 1418 C CA . ILE A 1 186 ? -5.661 4.628 -23.908 1.00 88.38 186 ILE A CA 1
ATOM 1419 C C . ILE A 1 186 ? -6.524 3.488 -23.374 1.00 88.38 186 ILE A C 1
ATOM 1421 O O . ILE A 1 186 ? -7.751 3.520 -23.445 1.00 88.38 186 ILE A O 1
ATOM 1425 N N . THR A 1 187 ? -5.867 2.462 -22.844 1.00 93.75 187 THR A N 1
ATOM 1426 C CA . THR A 1 187 ? -6.524 1.349 -22.168 1.00 93.75 187 THR A CA 1
ATOM 1427 C C . THR A 1 187 ? -6.366 1.509 -20.663 1.00 93.75 187 THR A C 1
ATOM 1429 O O . THR A 1 187 ? -5.249 1.614 -20.154 1.00 93.75 187 THR A O 1
ATOM 1432 N N . GLU A 1 188 ? -7.486 1.482 -19.948 1.00 94.00 188 GLU A N 1
ATOM 1433 C CA . GLU A 1 188 ? -7.491 1.526 -18.488 1.00 94.00 188 GLU A CA 1
ATOM 1434 C C . GLU A 1 188 ? -6.833 0.282 -17.872 1.00 94.00 188 GLU A C 1
ATOM 1436 O O . GLU A 1 188 ? -6.821 -0.816 -18.453 1.00 94.00 188 GLU A O 1
ATOM 1441 N N . PHE A 1 189 ? -6.295 0.463 -16.665 1.00 95.81 189 PHE A N 1
ATOM 1442 C CA . PHE A 1 189 ? -5.796 -0.636 -15.842 1.00 95.81 189 PHE A CA 1
ATOM 1443 C C . PHE A 1 189 ? -6.890 -1.680 -15.591 1.00 95.81 189 PHE A C 1
ATOM 1445 O O . PHE A 1 189 ? -8.077 -1.364 -15.539 1.00 95.81 189 PHE A O 1
ATOM 1452 N N . ASP A 1 190 ? -6.475 -2.939 -15.459 1.00 94.56 190 ASP A N 1
ATOM 1453 C CA . ASP A 1 190 ? -7.398 -4.038 -15.188 1.00 94.56 190 ASP A CA 1
ATOM 1454 C C . ASP A 1 190 ? -8.074 -3.886 -13.815 1.00 94.56 190 ASP A C 1
ATOM 1456 O O . ASP A 1 190 ? -7.473 -3.390 -12.860 1.00 94.56 190 ASP A O 1
ATOM 1460 N N . ASN A 1 191 ? -9.320 -4.352 -13.717 1.00 95.38 191 ASN A N 1
ATOM 1461 C CA . ASN A 1 191 ? -10.015 -4.506 -12.439 1.00 95.38 191 ASN A CA 1
ATOM 1462 C C . ASN A 1 191 ? -9.374 -5.620 -11.593 1.00 95.38 191 ASN A C 1
ATOM 1464 O O . ASN A 1 191 ? -8.590 -6.426 -12.099 1.00 95.38 191 ASN A O 1
ATOM 1468 N N . ALA A 1 192 ? -9.747 -5.682 -10.312 1.00 96.94 192 ALA A N 1
ATOM 1469 C CA . ALA A 1 192 ? -9.277 -6.715 -9.396 1.00 96.94 192 ALA A CA 1
ATOM 1470 C C . ALA A 1 192 ? -9.535 -8.126 -9.970 1.00 96.94 192 ALA A C 1
ATOM 1472 O O . ALA A 1 192 ? -10.682 -8.442 -10.306 1.00 96.94 192 ALA A O 1
ATOM 1473 N N . PRO A 1 193 ? -8.502 -8.983 -10.097 1.00 97.31 193 PRO A N 1
ATOM 1474 C CA . PRO A 1 193 ? -8.690 -10.372 -10.500 1.00 97.31 193 PRO A CA 1
ATOM 1475 C C . PRO A 1 193 ? -9.378 -11.172 -9.384 1.00 97.31 193 PRO A C 1
ATOM 1477 O O . PRO A 1 193 ? -9.360 -10.781 -8.219 1.00 97.31 193 PRO A O 1
ATOM 1480 N N . ILE A 1 194 ? -9.943 -12.335 -9.725 1.00 96.81 194 ILE A N 1
ATOM 1481 C CA . ILE A 1 194 ? -10.758 -13.158 -8.808 1.00 96.81 194 ILE A CA 1
ATOM 1482 C C . ILE A 1 194 ? -10.023 -13.608 -7.530 1.00 96.81 194 ILE A C 1
ATOM 1484 O O . ILE A 1 194 ? -10.657 -13.910 -6.523 1.00 96.81 194 ILE A O 1
ATOM 1488 N N . GLY A 1 195 ? -8.687 -13.658 -7.564 1.00 97.12 195 GLY A N 1
ATOM 1489 C CA . GLY A 1 195 ? -7.840 -13.980 -6.414 1.00 97.12 195 GLY A CA 1
ATOM 1490 C C . GLY A 1 195 ? -7.628 -12.825 -5.428 1.00 97.12 195 GLY A C 1
ATOM 1491 O O . GLY A 1 195 ? -6.967 -13.027 -4.409 1.00 97.12 195 GLY A O 1
ATOM 1492 N N . ILE A 1 196 ? -8.154 -11.628 -5.706 1.00 98.19 196 ILE A N 1
ATOM 1493 C CA . ILE A 1 196 ? -8.118 -10.480 -4.795 1.00 98.19 196 ILE A CA 1
ATOM 1494 C C . ILE A 1 196 ? -9.419 -10.401 -4.006 1.00 98.19 196 ILE A C 1
ATOM 1496 O O . ILE A 1 196 ? -10.511 -10.486 -4.563 1.00 98.19 196 ILE A O 1
ATOM 1500 N N . GLU A 1 197 ? -9.295 -10.179 -2.704 1.00 96.94 197 GLU A N 1
ATOM 1501 C CA . GLU A 1 197 ? -10.424 -9.910 -1.822 1.00 96.94 197 GLU A CA 1
ATOM 1502 C C . GLU A 1 197 ? -10.216 -8.617 -1.036 1.00 96.94 197 GLU A C 1
ATOM 1504 O O . GLU A 1 197 ? -9.086 -8.201 -0.766 1.00 96.94 197 GLU A O 1
ATOM 1509 N N . LYS A 1 198 ? -11.330 -7.980 -0.666 1.00 97.00 198 LYS A N 1
ATOM 1510 C CA . LYS A 1 198 ? -11.339 -6.831 0.238 1.00 97.00 198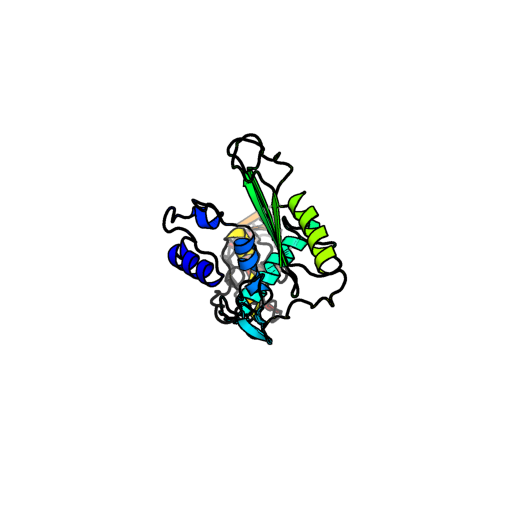 LYS A CA 1
ATOM 1511 C C . LYS A 1 198 ? -11.575 -7.312 1.657 1.00 97.00 198 LYS A C 1
ATOM 1513 O O . LYS A 1 198 ? -12.560 -7.997 1.920 1.00 97.00 198 LYS A O 1
ATOM 1518 N N . VAL A 1 199 ? -10.709 -6.896 2.569 1.00 96.44 199 VAL A N 1
ATOM 1519 C CA . VAL A 1 199 ? -10.843 -7.163 4.002 1.00 96.44 199 VAL A CA 1
ATOM 1520 C C . VAL A 1 199 ? -10.805 -5.861 4.785 1.00 96.44 199 VAL A C 1
ATOM 1522 O O . VAL A 1 199 ? -10.250 -4.863 4.327 1.00 96.44 199 VAL A O 1
ATOM 1525 N N . ASN A 1 200 ? -11.389 -5.873 5.980 1.00 97.00 200 ASN A N 1
ATOM 1526 C CA . ASN A 1 200 ? -11.231 -4.787 6.937 1.00 97.00 200 ASN A CA 1
ATOM 1527 C C . ASN A 1 200 ? -10.147 -5.171 7.936 1.00 97.00 200 ASN A C 1
ATOM 1529 O O . ASN A 1 200 ? -10.233 -6.231 8.555 1.00 97.00 200 ASN A O 1
ATOM 1533 N N . ILE A 1 201 ? -9.155 -4.307 8.100 1.00 96.62 201 ILE A N 1
ATOM 1534 C CA . ILE A 1 201 ? -8.110 -4.443 9.111 1.00 96.62 201 ILE A CA 1
ATOM 1535 C C . ILE A 1 201 ? -8.361 -3.491 10.275 1.00 96.62 201 ILE A C 1
ATOM 1537 O O . ILE A 1 201 ? -9.045 -2.475 10.123 1.00 96.62 201 ILE A O 1
ATOM 1541 N N . ASP A 1 202 ? -7.800 -3.833 11.428 1.00 94.38 202 ASP A N 1
ATOM 1542 C CA . ASP A 1 202 ? -7.752 -2.955 12.593 1.00 94.38 202 ASP A CA 1
ATOM 1543 C C . ASP A 1 202 ? -6.660 -1.895 12.387 1.00 94.38 202 ASP A C 1
ATOM 1545 O O . ASP A 1 202 ? -5.463 -2.187 12.453 1.00 94.38 202 ASP A O 1
ATOM 1549 N N . GLU A 1 203 ? -7.071 -0.666 12.067 1.00 93.88 203 GLU A N 1
ATOM 1550 C CA . GLU A 1 203 ? -6.146 0.425 11.752 1.00 93.88 203 GLU A CA 1
ATOM 1551 C C . GLU A 1 203 ? -5.305 0.829 12.965 1.00 93.88 203 GLU A C 1
ATOM 1553 O O . GLU A 1 203 ? -4.122 1.119 12.818 1.00 93.88 203 GLU A O 1
ATOM 1558 N N . VAL A 1 204 ? -5.872 0.761 14.172 1.00 88.94 204 VAL A N 1
ATOM 1559 C CA . VAL A 1 204 ? -5.181 1.164 15.404 1.00 88.94 204 VAL A CA 1
ATOM 1560 C C . VAL A 1 204 ? -4.051 0.193 15.738 1.00 88.94 204 VAL A C 1
ATOM 1562 O O . VAL A 1 204 ? -2.967 0.626 16.130 1.00 88.94 204 VAL A O 1
ATOM 1565 N N . VAL A 1 205 ? -4.279 -1.112 15.558 1.00 90.94 205 VAL A N 1
ATOM 1566 C CA . VAL A 1 205 ? -3.230 -2.131 15.739 1.00 90.94 205 VAL A CA 1
ATOM 1567 C C . VAL A 1 205 ? -2.134 -1.961 14.684 1.00 90.94 205 VAL A C 1
ATOM 1569 O O . VAL A 1 205 ? -0.950 -2.009 15.014 1.00 90.94 205 VAL A O 1
ATOM 1572 N N . LEU A 1 206 ? -2.499 -1.688 13.426 1.00 93.62 206 LEU A N 1
ATOM 1573 C CA . LEU A 1 206 ? -1.510 -1.422 12.379 1.00 93.62 206 LEU A CA 1
ATOM 1574 C C . LEU A 1 206 ? -0.650 -0.186 12.697 1.00 93.62 206 LEU A C 1
ATOM 1576 O O . LEU A 1 206 ? 0.567 -0.222 12.516 1.00 93.62 206 LEU A O 1
ATOM 1580 N N . GLU A 1 207 ? -1.262 0.908 13.144 1.00 89.25 207 GLU A N 1
ATOM 1581 C CA . GLU A 1 207 ? -0.561 2.170 13.399 1.00 89.25 207 GLU A CA 1
ATOM 1582 C C . GLU A 1 207 ? 0.337 2.109 14.635 1.00 89.25 207 GLU A C 1
ATOM 1584 O O . GLU A 1 207 ? 1.476 2.571 14.575 1.00 89.25 207 GLU A O 1
ATOM 1589 N N . ASN A 1 208 ? -0.147 1.519 15.731 1.00 84.38 208 ASN A N 1
ATOM 1590 C CA . ASN A 1 208 ? 0.569 1.525 17.009 1.00 84.38 208 ASN A CA 1
ATOM 1591 C C . ASN A 1 208 ? 1.523 0.339 17.180 1.00 84.38 208 ASN A C 1
ATOM 1593 O O . ASN A 1 208 ? 2.555 0.479 17.832 1.00 84.38 208 ASN A O 1
ATOM 1597 N N . GLU A 1 209 ? 1.172 -0.829 16.639 1.00 88.94 209 GLU A N 1
ATOM 1598 C CA . GLU A 1 209 ? 1.933 -2.070 16.839 1.00 88.94 209 GLU A CA 1
ATOM 1599 C C . GLU A 1 209 ? 2.639 -2.537 15.563 1.00 88.94 209 GLU A C 1
ATOM 1601 O O . GLU A 1 209 ? 3.492 -3.420 15.622 1.00 88.94 209 GLU A O 1
ATOM 1606 N N . HIS A 1 210 ? 2.311 -1.953 14.404 1.00 90.88 210 HIS A N 1
ATOM 1607 C CA . HIS A 1 210 ? 2.835 -2.362 13.095 1.00 90.88 210 HIS A CA 1
ATOM 1608 C C . HIS A 1 210 ? 2.522 -3.820 12.736 1.00 90.88 210 HIS A C 1
ATOM 1610 O O . HIS A 1 210 ? 3.249 -4.463 11.974 1.00 90.88 210 HIS A O 1
ATOM 1616 N N . ILE A 1 211 ? 1.402 -4.335 13.251 1.00 91.19 211 ILE A N 1
ATOM 1617 C CA . ILE A 1 211 ? 0.913 -5.686 12.980 1.00 91.19 211 ILE A CA 1
ATOM 1618 C C . ILE A 1 211 ? -0.370 -5.595 12.160 1.00 91.19 211 ILE A C 1
ATOM 1620 O O . ILE A 1 211 ? -1.320 -4.899 12.513 1.00 91.19 211 ILE A O 1
ATOM 1624 N N . LEU A 1 212 ? -0.417 -6.342 11.060 1.00 93.25 212 LEU A N 1
ATOM 1625 C CA . LEU A 1 212 ? -1.616 -6.453 10.242 1.00 93.25 212 LEU A CA 1
ATOM 1626 C C . LEU A 1 212 ? -2.559 -7.504 10.848 1.00 93.25 212 LEU A C 1
ATOM 1628 O O . LEU A 1 212 ? -2.216 -8.685 10.918 1.00 93.25 212 LEU A O 1
ATOM 1632 N N . THR A 1 213 ? -3.749 -7.085 11.277 1.00 95.31 213 THR A N 1
ATOM 1633 C CA . THR A 1 213 ? -4.802 -7.972 11.800 1.00 95.31 213 THR A CA 1
ATOM 1634 C C . THR A 1 213 ? -6.147 -7.630 11.174 1.00 95.31 213 THR A C 1
ATOM 1636 O O . THR A 1 213 ? -6.403 -6.476 10.831 1.00 95.31 213 THR A O 1
ATOM 1639 N N . LEU A 1 214 ? -7.018 -8.628 11.012 1.00 96.19 214 LEU A N 1
ATOM 1640 C CA . LEU A 1 214 ? -8.395 -8.395 10.583 1.00 96.19 214 LEU A CA 1
ATOM 1641 C C . LEU A 1 214 ? -9.148 -7.666 11.697 1.00 96.19 214 LEU A C 1
ATOM 1643 O O . LEU A 1 214 ? -9.064 -8.051 12.863 1.00 96.19 214 LEU A O 1
ATOM 1647 N N . ALA A 1 215 ? -9.917 -6.644 11.339 1.00 94.12 215 ALA A N 1
ATOM 1648 C CA . ALA A 1 215 ? -10.849 -6.020 12.262 1.00 94.12 215 ALA A CA 1
ATOM 1649 C C . ALA A 1 215 ? -11.879 -7.059 12.717 1.00 94.12 215 ALA A C 1
ATOM 1651 O O . ALA A 1 215 ? -12.455 -7.773 11.893 1.00 94.12 215 ALA A O 1
ATOM 1652 N N . SER A 1 216 ? -12.144 -7.120 14.019 1.00 91.81 216 SER A N 1
ATOM 1653 C CA . SER A 1 216 ? -13.218 -7.962 14.532 1.00 91.81 216 SER A CA 1
ATOM 1654 C C . SER A 1 216 ? -14.579 -7.295 14.323 1.00 91.81 216 SER A C 1
ATOM 1656 O O . SER A 1 216 ? -14.703 -6.136 13.901 1.00 91.81 216 SER A O 1
ATOM 1658 N N . GLU A 1 217 ? -15.642 -8.023 14.644 1.00 89.00 217 GLU A N 1
ATOM 1659 C CA . GLU A 1 217 ? -16.996 -7.468 14.686 1.00 89.00 217 GLU A CA 1
ATOM 1660 C C . GLU A 1 217 ? -17.135 -6.359 15.745 1.00 89.00 217 GLU A C 1
ATOM 1662 O O . GLU A 1 217 ? -17.966 -5.462 15.607 1.00 89.00 217 GLU A O 1
ATOM 1667 N N . ASN A 1 218 ? -16.270 -6.377 16.763 1.00 87.12 218 ASN A N 1
ATOM 1668 C CA . ASN A 1 218 ? -16.233 -5.411 17.857 1.00 87.12 218 ASN A CA 1
ATOM 1669 C C . ASN A 1 218 ? -15.352 -4.190 17.566 1.00 87.12 218 ASN A C 1
ATOM 1671 O O . ASN A 1 218 ? -15.481 -3.179 18.257 1.00 87.12 218 ASN A O 1
ATOM 1675 N N . THR A 1 219 ? -14.473 -4.248 16.557 1.00 88.31 219 THR A N 1
ATOM 1676 C CA . THR A 1 219 ? -13.683 -3.084 16.133 1.00 88.31 219 THR A CA 1
ATOM 1677 C C . THR A 1 219 ? -14.632 -1.967 15.673 1.00 88.31 219 THR A C 1
ATOM 1679 O O . THR A 1 219 ? -15.437 -2.196 14.764 1.00 88.31 219 THR A O 1
ATOM 1682 N N . PRO A 1 220 ? -14.570 -0.755 16.256 1.00 85.50 220 PRO A N 1
ATOM 1683 C CA . PRO A 1 220 ? -15.394 0.369 15.822 1.00 85.50 220 PRO A CA 1
ATOM 1684 C C . PRO A 1 220 ? -15.207 0.689 14.330 1.00 85.50 220 PRO A C 1
ATOM 1686 O O . PRO A 1 220 ? -14.068 0.682 13.868 1.00 85.50 220 PRO A O 1
ATOM 1689 N N . PRO A 1 221 ? -16.269 1.036 13.571 1.00 88.75 221 PRO A N 1
ATOM 1690 C CA . PRO A 1 221 ? -16.170 1.308 12.133 1.00 88.75 221 PRO A CA 1
ATOM 1691 C C . PRO A 1 221 ? -15.128 2.366 11.760 1.00 88.75 221 PRO A C 1
ATOM 1693 O O . PRO A 1 221 ? -14.449 2.217 10.755 1.00 88.75 221 PRO A O 1
ATOM 1696 N N . ILE A 1 222 ? -14.953 3.392 12.599 1.00 86.56 222 ILE A N 1
ATOM 1697 C CA . ILE A 1 222 ? -13.941 4.446 12.413 1.00 86.56 222 ILE A CA 1
ATOM 1698 C C . ILE A 1 222 ? -12.492 3.936 12.499 1.00 86.56 222 ILE A C 1
ATOM 1700 O O . ILE A 1 222 ? -11.586 4.615 12.041 1.00 86.56 222 ILE A O 1
ATOM 1704 N N . TYR A 1 223 ? -12.272 2.758 13.083 1.00 89.62 223 TYR A N 1
ATOM 1705 C CA . TYR A 1 223 ? -10.963 2.107 13.196 1.00 89.62 223 TYR A CA 1
ATOM 1706 C C . TYR A 1 223 ? -10.824 0.912 12.245 1.00 89.62 223 TYR A C 1
ATOM 1708 O O . TYR A 1 223 ? -9.846 0.168 12.322 1.00 89.62 223 TYR A O 1
ATOM 1716 N N . LYS A 1 224 ? -11.804 0.697 11.354 1.00 94.12 224 LYS A N 1
ATOM 1717 C CA . LYS A 1 224 ? -11.708 -0.294 10.282 1.00 94.12 224 LYS A CA 1
ATOM 1718 C C . LYS A 1 224 ? -11.147 0.378 9.038 1.00 94.12 224 LYS A C 1
ATOM 1720 O O . LYS A 1 224 ? -11.765 1.291 8.495 1.00 94.12 224 LYS A O 1
ATOM 1725 N N . LYS A 1 225 ? -10.036 -0.142 8.525 1.00 95.38 225 LYS A N 1
ATOM 1726 C CA . LYS A 1 225 ? -9.500 0.254 7.219 1.00 95.38 225 LYS A CA 1
ATOM 1727 C C . LYS A 1 225 ? -9.724 -0.864 6.215 1.00 95.38 225 LYS A C 1
ATOM 1729 O O . LYS A 1 225 ? -9.312 -1.996 6.450 1.00 95.38 225 LYS A O 1
ATOM 1734 N N . SER A 1 226 ? -10.369 -0.557 5.093 1.00 96.56 226 SER A N 1
ATOM 1735 C CA . SER A 1 226 ? -10.536 -1.531 4.013 1.00 96.56 226 SER A CA 1
ATOM 1736 C C . SER A 1 226 ? -9.272 -1.593 3.158 1.00 96.56 226 SER A C 1
ATOM 1738 O O . SER A 1 226 ? -8.775 -0.558 2.708 1.00 96.56 226 SER A O 1
ATOM 1740 N N . ILE A 1 227 ? -8.755 -2.799 2.934 1.00 95.81 227 ILE A N 1
ATOM 1741 C CA . ILE A 1 227 ? -7.610 -3.061 2.058 1.00 95.81 227 ILE A CA 1
ATOM 1742 C C . ILE A 1 227 ? -7.913 -4.220 1.111 1.00 95.81 227 ILE A C 1
ATOM 1744 O O . ILE A 1 227 ? -8.749 -5.076 1.401 1.00 95.81 227 ILE A O 1
ATOM 1748 N N . GLU A 1 228 ? -7.203 -4.260 -0.010 1.00 96.94 228 GLU A N 1
ATOM 1749 C CA . GLU A 1 228 ? -7.211 -5.389 -0.938 1.00 96.94 228 GLU A CA 1
ATOM 1750 C C . GLU A 1 228 ? -6.001 -6.281 -0.679 1.00 96.94 228 GLU A C 1
ATOM 1752 O O . GLU A 1 228 ? -4.872 -5.797 -0.564 1.00 96.94 228 GLU A O 1
ATOM 1757 N N . ILE A 1 229 ? -6.235 -7.587 -0.601 1.00 96.06 229 ILE A N 1
ATOM 1758 C CA . ILE A 1 229 ? -5.195 -8.591 -0.391 1.00 96.06 229 ILE A CA 1
ATOM 1759 C C . ILE A 1 229 ? -5.377 -9.755 -1.355 1.00 96.06 229 ILE A C 1
ATOM 1761 O O . ILE A 1 229 ? -6.457 -9.991 -1.896 1.00 96.06 229 ILE A O 1
ATOM 1765 N N . ASN A 1 230 ? -4.305 -10.513 -1.559 1.00 96.81 230 ASN A N 1
ATOM 1766 C CA . ASN A 1 230 ? -4.389 -11.776 -2.275 1.00 96.81 230 ASN A CA 1
ATOM 1767 C C . ASN A 1 230 ? -4.978 -12.845 -1.345 1.00 96.81 230 ASN A C 1
ATOM 1769 O O . ASN A 1 230 ? -4.341 -13.220 -0.358 1.00 96.81 230 ASN A O 1
ATOM 1773 N N . LYS A 1 231 ? -6.158 -13.366 -1.701 1.00 95.62 231 LYS A N 1
ATOM 1774 C CA . LYS A 1 231 ? -6.918 -14.364 -0.935 1.00 95.62 231 LYS A CA 1
ATOM 1775 C C . LYS A 1 231 ? -6.090 -15.597 -0.579 1.00 95.62 231 LYS A C 1
ATOM 1777 O O . LYS A 1 231 ? -6.225 -16.146 0.509 1.00 95.62 231 LYS A O 1
ATOM 1782 N N . LYS A 1 232 ? -5.181 -16.016 -1.469 1.00 95.12 232 LYS A N 1
ATOM 1783 C CA . LYS A 1 232 ? -4.288 -17.164 -1.237 1.00 95.12 232 LYS A CA 1
ATOM 1784 C C . LYS A 1 232 ? -3.385 -16.973 -0.013 1.00 95.12 232 LYS A C 1
ATOM 1786 O O . LYS A 1 232 ? -2.972 -17.956 0.595 1.00 95.12 232 LYS A O 1
ATOM 1791 N N . PHE A 1 233 ? -3.054 -15.728 0.317 1.00 89.50 233 PHE A N 1
ATOM 1792 C CA . PHE A 1 233 ? -2.125 -15.373 1.388 1.00 89.50 233 PHE A CA 1
ATOM 1793 C C . PHE A 1 233 ? -2.816 -14.662 2.557 1.00 89.50 233 PHE A C 1
ATOM 1795 O O . PHE A 1 233 ? -2.138 -14.069 3.391 1.00 89.50 233 PHE A O 1
ATOM 1802 N N . ASN A 1 234 ? -4.148 -14.719 2.642 1.00 90.75 234 ASN A N 1
ATOM 1803 C CA . ASN A 1 234 ? -4.875 -14.180 3.783 1.00 90.75 234 ASN A CA 1
ATOM 1804 C C . ASN A 1 234 ? -4.791 -15.137 4.984 1.00 90.75 234 ASN A C 1
ATOM 1806 O O . ASN A 1 234 ? -5.655 -15.983 5.198 1.00 90.75 234 ASN A O 1
ATOM 1810 N N . ASN A 1 235 ? -3.722 -15.008 5.766 1.00 91.62 235 ASN A N 1
ATOM 1811 C CA . ASN A 1 235 ? -3.506 -15.727 7.025 1.00 91.62 235 ASN A CA 1
ATOM 1812 C C . ASN A 1 235 ? -3.554 -14.787 8.245 1.00 91.62 235 ASN A C 1
ATOM 1814 O O . ASN A 1 235 ? -2.948 -15.069 9.283 1.00 91.62 235 ASN A O 1
ATOM 1818 N N . LEU A 1 236 ? -4.232 -13.647 8.105 1.00 93.62 236 LEU A N 1
ATOM 1819 C CA . LEU A 1 236 ? -4.281 -12.613 9.129 1.00 93.62 236 LEU A CA 1
ATOM 1820 C C . LEU A 1 236 ? -5.119 -13.071 10.324 1.00 93.62 236 LEU A C 1
ATOM 1822 O O . LEU A 1 236 ? -6.231 -13.576 10.179 1.00 93.62 236 LEU A O 1
ATOM 1826 N N . LYS A 1 237 ? -4.589 -12.853 11.529 1.00 94.75 237 LYS A N 1
ATOM 1827 C CA . LYS A 1 237 ? -5.338 -13.086 12.767 1.00 94.75 237 LYS A CA 1
ATOM 1828 C C . LYS A 1 237 ? -6.395 -12.001 12.943 1.00 94.75 237 LYS A C 1
ATOM 1830 O O . LYS A 1 237 ? -6.171 -10.851 12.568 1.00 94.75 237 LYS A O 1
ATOM 1835 N N . VAL A 1 238 ? -7.523 -12.358 13.548 1.00 94.38 238 VAL A N 1
ATOM 1836 C CA . VAL A 1 238 ? -8.546 -11.388 13.955 1.00 94.38 238 VAL A CA 1
ATOM 1837 C C . VAL A 1 238 ? -8.068 -10.646 15.204 1.00 94.38 238 VAL A C 1
ATOM 1839 O O . VAL A 1 238 ? -7.587 -11.268 16.150 1.00 94.38 238 VAL A O 1
ATOM 1842 N N . SER A 1 239 ? -8.195 -9.322 15.195 1.00 91.19 239 SER A N 1
ATOM 1843 C CA . SER A 1 239 ? -7.865 -8.452 16.321 1.00 91.19 239 SER A CA 1
ATOM 1844 C C . SER A 1 239 ? -8.719 -8.786 17.544 1.00 91.19 239 SER A C 1
ATOM 1846 O O . SER A 1 239 ? -9.938 -8.955 17.458 1.00 91.19 239 SER A O 1
ATOM 1848 N N . THR A 1 240 ? -8.079 -8.848 18.710 1.00 87.44 240 THR A N 1
ATOM 1849 C CA . THR A 1 240 ? -8.751 -9.031 20.004 1.00 87.44 240 THR A CA 1
ATOM 1850 C C . THR A 1 240 ? -8.867 -7.734 20.798 1.00 87.44 240 THR A C 1
ATOM 1852 O O . THR A 1 240 ? -9.446 -7.752 21.885 1.00 87.44 240 THR A O 1
ATOM 1855 N N . SER A 1 241 ? -8.358 -6.615 20.268 1.00 81.19 241 SER A N 1
ATOM 1856 C CA . SER A 1 241 ? -8.264 -5.316 20.954 1.00 81.19 241 SER A CA 1
ATOM 1857 C C . SER A 1 241 ? -9.606 -4.810 21.480 1.00 81.19 241 SER A C 1
ATOM 1859 O O . SER A 1 241 ? -9.660 -4.139 22.505 1.00 81.19 241 SER A O 1
ATOM 1861 N N . TYR A 1 242 ? -10.698 -5.186 20.812 1.00 79.75 242 TYR A N 1
ATOM 1862 C CA . TYR A 1 242 ? -12.060 -4.769 21.148 1.00 79.75 242 TYR A CA 1
ATOM 1863 C C . TYR A 1 242 ? -12.950 -5.924 21.627 1.00 79.75 242 TYR A C 1
ATOM 1865 O O . TYR A 1 242 ? -14.132 -5.722 21.882 1.00 79.75 242 TYR A O 1
ATOM 1873 N N . SER A 1 243 ? -12.411 -7.139 21.734 1.00 77.81 243 SER A N 1
ATOM 1874 C CA . SER A 1 243 ? -13.210 -8.344 21.998 1.00 77.81 243 SER A CA 1
ATOM 1875 C C . SER A 1 243 ? -13.202 -8.756 23.468 1.00 77.81 243 SER A C 1
ATOM 1877 O O . SER A 1 243 ? -14.151 -9.391 23.916 1.00 77.81 243 SER A O 1
ATOM 1879 N N . ASN A 1 244 ? -12.155 -8.385 24.213 1.00 77.88 244 ASN A N 1
ATOM 1880 C CA . ASN A 1 244 ? -11.966 -8.744 25.620 1.00 77.88 244 ASN A CA 1
ATOM 1881 C C . ASN A 1 244 ? -11.612 -7.495 26.440 1.00 77.88 244 ASN A C 1
ATOM 1883 O O . ASN A 1 244 ? -10.431 -7.237 26.696 1.00 77.88 244 ASN A O 1
ATOM 1887 N N . PRO A 1 245 ? -12.611 -6.689 26.830 1.00 81.75 245 PRO A N 1
ATOM 1888 C CA . PRO A 1 245 ? -12.355 -5.529 27.662 1.00 81.75 245 PRO A CA 1
ATOM 1889 C C . PRO A 1 245 ? -11.792 -5.966 29.016 1.00 81.75 245 PRO A C 1
ATOM 1891 O O . PRO A 1 245 ? -12.247 -6.943 29.607 1.00 81.75 245 PRO A O 1
ATOM 1894 N N . LYS A 1 246 ? -10.801 -5.233 29.525 1.00 85.50 246 LYS A N 1
ATOM 1895 C CA . LYS A 1 246 ? -10.320 -5.419 30.898 1.00 85.50 246 LYS A CA 1
ATOM 1896 C C . LYS A 1 246 ? -11.265 -4.714 31.865 1.00 85.50 246 LYS A C 1
ATOM 1898 O O . LYS A 1 246 ? -11.702 -3.595 31.589 1.00 85.50 246 LYS A O 1
ATOM 1903 N N . ALA A 1 247 ? -11.554 -5.364 32.992 1.00 89.94 247 ALA A N 1
ATOM 1904 C CA . ALA A 1 247 ? -12.349 -4.768 34.057 1.00 89.94 247 ALA A CA 1
ATOM 1905 C C . ALA A 1 247 ? -11.704 -3.446 34.514 1.00 89.94 247 ALA A C 1
ATOM 1907 O O . ALA A 1 247 ? -10.485 -3.413 34.703 1.00 89.94 247 ALA A O 1
ATOM 1908 N N . PRO A 1 248 ? -12.477 -2.358 34.669 1.00 92.00 248 PRO A N 1
ATOM 1909 C CA . PRO A 1 248 ? -11.931 -1.109 35.167 1.00 92.00 248 PRO A CA 1
ATOM 1910 C C . PRO A 1 248 ? -11.609 -1.247 36.655 1.00 92.00 248 PRO A C 1
ATOM 1912 O O . PRO A 1 248 ? -12.381 -1.827 37.420 1.00 92.00 248 PRO A O 1
ATOM 1915 N N . GLU A 1 249 ? -10.489 -0.673 37.070 1.00 95.06 249 GLU A N 1
ATOM 1916 C CA . GLU A 1 249 ? -10.239 -0.407 38.482 1.00 95.06 249 GLU A CA 1
ATOM 1917 C C . GLU A 1 249 ? -11.038 0.827 38.887 1.00 95.06 249 GLU A C 1
ATOM 1919 O O . GLU A 1 249 ? -11.018 1.841 38.184 1.00 95.06 249 GLU A O 1
ATOM 1924 N N . ILE A 1 250 ? -11.771 0.718 39.993 1.00 96.75 250 ILE A N 1
ATOM 1925 C CA . ILE A 1 250 ? -12.643 1.785 40.476 1.00 96.75 250 ILE A CA 1
ATOM 1926 C C . ILE A 1 250 ? -12.236 2.199 41.884 1.00 96.75 250 ILE A C 1
ATOM 1928 O O . ILE A 1 250 ? -11.811 1.366 42.687 1.00 96.75 250 ILE A O 1
ATOM 1932 N N . GLN A 1 251 ? -12.418 3.476 42.195 1.00 94.62 251 GLN A N 1
ATOM 1933 C CA . GLN A 1 251 ? -12.348 4.001 43.554 1.00 94.62 251 GLN A CA 1
ATOM 1934 C C . GLN A 1 251 ? -13.669 4.682 43.890 1.00 94.62 251 GLN A C 1
ATOM 1936 O O . GLN A 1 251 ? -14.311 5.262 43.017 1.00 94.62 251 GLN A O 1
ATOM 1941 N N . VAL A 1 252 ? -14.072 4.611 45.156 1.00 94.25 252 VAL A N 1
ATOM 1942 C CA . VAL A 1 252 ? -15.240 5.334 45.667 1.00 94.25 252 VAL A CA 1
ATOM 1943 C C . VAL A 1 252 ? -14.788 6.171 46.851 1.00 94.25 252 VAL A C 1
ATOM 1945 O O . VAL A 1 252 ? -14.194 5.642 47.790 1.00 94.25 252 VAL A O 1
ATOM 1948 N N . LYS A 1 253 ? -15.024 7.481 46.784 1.00 93.00 253 LYS A N 1
ATOM 1949 C CA . LYS A 1 253 ? -14.678 8.445 47.838 1.00 93.00 253 LYS A CA 1
ATOM 1950 C C . LYS A 1 253 ? -15.918 9.220 48.258 1.00 93.00 253 LYS A C 1
ATOM 1952 O O . LYS A 1 253 ? -16.831 9.394 47.458 1.00 93.00 253 LYS A O 1
ATOM 1957 N N . LEU A 1 254 ? -15.940 9.706 49.497 1.00 89.88 254 LEU A N 1
ATOM 1958 C CA . LEU A 1 254 ? -16.970 10.633 49.954 1.00 89.88 254 LEU A CA 1
ATOM 1959 C C . LEU A 1 254 ? -16.496 12.061 49.684 1.00 89.88 254 LEU A C 1
ATOM 1961 O O . LEU A 1 254 ? -15.460 12.471 50.204 1.00 89.88 254 LEU A O 1
ATOM 1965 N N . ILE A 1 255 ? -17.243 12.811 48.879 1.00 90.88 255 ILE A N 1
ATOM 1966 C CA . ILE A 1 255 ? -16.989 14.231 48.618 1.00 90.88 255 ILE A CA 1
ATOM 1967 C C . ILE A 1 255 ? -18.312 14.962 48.825 1.00 90.88 255 ILE A C 1
ATOM 1969 O O . ILE A 1 255 ? -19.316 14.604 48.213 1.00 90.88 255 ILE A O 1
ATOM 1973 N N . ASN A 1 256 ? -18.331 15.961 49.712 1.00 88.56 256 ASN A N 1
ATOM 1974 C CA . ASN A 1 256 ? -19.539 16.720 50.066 1.00 88.56 256 ASN A CA 1
ATOM 1975 C C . ASN A 1 256 ? -20.730 15.813 50.442 1.00 88.56 256 ASN A C 1
ATOM 1977 O O . ASN A 1 256 ? -21.841 15.992 49.945 1.00 88.56 256 ASN A O 1
ATOM 1981 N N . ASN A 1 257 ? -20.481 14.804 51.283 1.00 87.62 257 ASN A N 1
ATOM 1982 C CA . ASN A 1 257 ? -21.465 13.809 51.730 1.00 87.62 257 ASN A CA 1
ATOM 1983 C C . ASN A 1 257 ? -22.123 12.994 50.599 1.00 87.62 257 ASN A C 1
ATOM 1985 O O . ASN A 1 257 ? -23.190 12.408 50.789 1.00 87.62 257 ASN A O 1
ATOM 1989 N N . LYS A 1 258 ? -21.484 12.916 49.423 1.00 90.69 258 LYS A N 1
ATOM 1990 C CA . LYS A 1 258 ? -21.934 12.095 48.295 1.00 90.69 258 LYS A CA 1
ATOM 1991 C C . LYS A 1 258 ? -20.837 11.135 47.822 1.00 90.69 258 LYS A C 1
ATOM 1993 O O . LYS A 1 258 ? -19.666 11.523 47.783 1.00 90.69 258 LYS A O 1
ATOM 1998 N N . PRO A 1 259 ? -21.179 9.884 47.463 1.00 93.56 259 PRO A N 1
ATOM 1999 C CA . PRO A 1 259 ? -20.228 8.953 46.874 1.00 93.56 259 PRO A CA 1
ATOM 2000 C C . PRO A 1 259 ? -19.825 9.423 45.482 1.00 93.56 259 PRO A C 1
ATOM 2002 O O . PRO A 1 259 ? -20.674 9.688 44.628 1.00 93.56 259 PRO A O 1
ATOM 2005 N N . VAL A 1 260 ? -18.523 9.477 45.255 1.00 95.56 260 VAL A N 1
ATOM 2006 C CA . VAL A 1 260 ? -17.908 9.811 43.979 1.00 95.56 260 VAL A CA 1
ATOM 2007 C C . VAL A 1 260 ? -17.115 8.605 43.503 1.00 95.56 260 VAL A C 1
ATOM 2009 O O . VAL A 1 260 ? -16.162 8.178 44.156 1.00 95.56 260 VAL A O 1
ATOM 2012 N N . ILE A 1 261 ? -17.547 8.036 42.380 1.00 97.06 261 ILE A N 1
ATOM 2013 C CA . ILE A 1 261 ? -16.947 6.877 41.730 1.00 97.06 261 ILE A CA 1
ATOM 2014 C C . ILE A 1 261 ? -15.973 7.391 40.670 1.00 97.06 261 ILE A C 1
ATOM 2016 O O . ILE A 1 261 ? -16.386 8.119 39.763 1.00 97.06 261 ILE A O 1
ATOM 2020 N N . THR A 1 262 ? -14.711 6.969 40.740 1.00 97.12 262 THR A N 1
ATOM 2021 C CA . THR A 1 262 ? -13.698 7.294 39.729 1.00 97.12 262 THR A CA 1
ATOM 2022 C C . THR A 1 262 ? -13.111 6.056 39.067 1.00 97.12 262 THR A C 1
ATOM 2024 O O . THR A 1 262 ? -12.956 5.010 39.700 1.00 97.12 262 THR A O 1
ATOM 2027 N N . PHE A 1 263 ? -12.812 6.163 37.769 1.00 96.25 263 PHE A N 1
ATOM 2028 C CA . PHE A 1 263 ? -12.124 5.132 36.985 1.00 96.25 263 PHE A CA 1
ATOM 2029 C C . PHE A 1 263 ? -11.571 5.696 35.670 1.00 96.25 263 PHE A C 1
ATOM 2031 O O . PHE A 1 263 ? -12.021 6.733 35.186 1.00 96.25 263 PHE A O 1
ATOM 2038 N N . THR A 1 264 ? -10.638 4.985 35.034 1.00 94.25 264 THR A N 1
ATOM 2039 C CA . THR A 1 264 ? -10.086 5.384 33.728 1.00 94.25 264 THR A CA 1
ATOM 2040 C C . THR A 1 264 ? -10.876 4.761 32.578 1.00 94.25 264 THR A C 1
ATOM 2042 O O . THR A 1 264 ? -10.900 3.540 32.405 1.00 94.25 264 THR A O 1
ATOM 2045 N N . ALA A 1 265 ? -11.489 5.597 31.741 1.00 90.88 265 ALA A N 1
ATOM 2046 C CA . ALA A 1 265 ? -12.210 5.175 30.550 1.00 90.88 265 ALA A CA 1
ATOM 2047 C C . ALA A 1 265 ? -11.326 5.115 29.297 1.00 90.88 265 ALA A C 1
ATOM 2049 O O . ALA A 1 265 ? -10.408 5.915 29.086 1.00 90.88 265 ALA A O 1
ATOM 2050 N N . GLN A 1 266 ? -11.677 4.195 28.404 1.00 84.81 266 GLN A N 1
ATOM 2051 C CA . GLN A 1 266 ? -11.142 4.080 27.056 1.00 84.81 266 GLN A CA 1
ATOM 2052 C C . GLN A 1 266 ? -12.243 4.409 26.048 1.00 84.81 266 GLN A C 1
ATOM 2054 O O . GLN A 1 266 ? -13.360 3.906 26.150 1.00 84.81 266 GLN A O 1
ATOM 2059 N N . LYS A 1 267 ? -11.910 5.224 25.038 1.00 82.69 267 LYS A N 1
ATOM 2060 C CA . LYS A 1 267 ? -12.886 5.814 24.099 1.00 82.69 267 LYS A CA 1
ATOM 2061 C C . LYS A 1 267 ? -13.792 4.788 23.412 1.00 82.69 267 LYS A C 1
ATOM 2063 O O . LYS A 1 267 ? -14.922 5.118 23.072 1.00 82.69 267 LYS A O 1
ATOM 2068 N N . HIS A 1 268 ? -13.286 3.578 23.193 1.00 77.75 268 HIS A N 1
ATOM 2069 C CA . HIS A 1 268 ? -13.960 2.515 22.453 1.00 77.75 268 HIS A CA 1
ATOM 2070 C C . HIS A 1 268 ? -14.828 1.589 23.322 1.00 77.75 268 HIS A C 1
ATOM 2072 O O . HIS A 1 268 ? -15.516 0.730 22.771 1.00 77.75 268 HIS A O 1
ATOM 2078 N N . LEU A 1 269 ? -14.800 1.745 24.650 1.00 86.38 269 LEU A N 1
ATOM 2079 C CA . LEU A 1 269 ? -15.607 0.960 25.579 1.00 86.38 269 LEU A CA 1
ATOM 2080 C C . LEU A 1 269 ? -16.818 1.754 26.067 1.00 86.38 269 LEU A C 1
ATOM 2082 O O . LEU A 1 269 ? -16.810 2.983 26.173 1.00 86.38 269 LEU A O 1
ATOM 2086 N N . ILE A 1 270 ? -17.875 1.013 26.370 1.00 89.31 270 ILE A N 1
ATOM 2087 C CA . ILE A 1 270 ? -19.073 1.495 27.042 1.00 89.31 270 ILE A CA 1
ATOM 2088 C C . ILE A 1 270 ? -18.964 1.065 28.495 1.00 89.31 270 ILE A C 1
ATOM 2090 O O . ILE A 1 270 ? -18.683 -0.098 28.773 1.00 89.31 270 ILE A O 1
ATOM 2094 N N . TYR A 1 271 ? -19.225 1.995 29.406 1.00 94.12 271 TYR A N 1
ATOM 2095 C CA . TYR A 1 271 ? -19.202 1.746 30.840 1.00 94.12 271 TYR A CA 1
ATOM 2096 C C . TYR A 1 271 ? -20.597 1.936 31.413 1.00 94.12 271 TYR A C 1
ATOM 2098 O O . TYR A 1 271 ? -21.293 2.891 31.066 1.00 94.12 271 TYR A O 1
ATOM 2106 N N . LYS A 1 272 ? -21.009 1.039 32.300 1.00 96.44 272 LYS A N 1
ATOM 2107 C CA . LYS A 1 272 ? -22.229 1.168 33.093 1.00 96.44 272 LYS A CA 1
ATOM 2108 C C . LYS A 1 272 ? -21.851 1.162 34.564 1.00 96.44 272 LYS A C 1
ATOM 2110 O O . LYS A 1 272 ? -21.228 0.209 35.028 1.00 96.44 272 LYS A O 1
ATOM 2115 N N . ILE A 1 273 ? -22.217 2.226 35.268 1.00 97.06 273 ILE A N 1
ATOM 2116 C CA . ILE A 1 273 ? -22.027 2.348 36.713 1.00 97.06 273 ILE A CA 1
ATOM 2117 C C . ILE A 1 273 ? -23.267 1.778 37.385 1.00 97.06 273 ILE A C 1
ATOM 2119 O O . ILE A 1 273 ? -24.386 2.176 37.053 1.00 97.06 273 ILE A O 1
ATOM 2123 N N . TYR A 1 274 ? -23.060 0.854 38.313 1.00 96.69 274 TYR A N 1
ATOM 2124 C CA . TYR A 1 274 ? -24.123 0.197 39.053 1.00 96.69 274 TYR A CA 1
ATOM 2125 C C . TYR A 1 274 ? -24.009 0.480 40.545 1.00 96.69 274 TYR A C 1
ATOM 2127 O O . TYR A 1 274 ? -22.908 0.581 41.090 1.00 96.69 274 TYR A O 1
ATOM 2135 N N . ARG A 1 275 ? -25.171 0.525 41.191 1.00 95.38 275 ARG A N 1
ATOM 2136 C CA . ARG A 1 275 ? -25.339 0.506 42.642 1.00 95.38 275 ARG A CA 1
ATOM 2137 C C . ARG A 1 275 ? -26.184 -0.694 43.030 1.00 95.38 275 ARG A C 1
ATOM 2139 O O . ARG A 1 275 ? -27.184 -0.969 42.371 1.00 95.38 275 ARG A O 1
ATOM 2146 N N . ILE A 1 276 ? -25.786 -1.386 44.088 1.00 92.69 276 ILE A N 1
ATOM 2147 C CA . ILE A 1 276 ? -26.580 -2.433 44.726 1.00 92.69 276 ILE A CA 1
ATOM 2148 C C . ILE A 1 276 ? -27.049 -1.899 46.078 1.00 92.69 276 ILE A C 1
ATOM 2150 O O . ILE A 1 276 ? -26.221 -1.517 46.910 1.00 92.69 276 ILE A O 1
ATOM 2154 N N . GLU A 1 277 ? -28.364 -1.878 46.268 1.00 87.12 277 GLU A N 1
ATOM 2155 C CA . GLU A 1 277 ? -29.058 -1.495 47.500 1.00 87.12 277 GLU A CA 1
ATOM 2156 C C . GLU A 1 277 ? -30.193 -2.491 47.745 1.00 87.12 277 GLU A C 1
ATOM 2158 O O . GLU A 1 277 ? -30.903 -2.818 46.798 1.00 87.12 277 GLU A O 1
ATOM 2163 N N . GLU A 1 278 ? -30.338 -3.002 48.972 1.00 82.56 278 GLU A N 1
ATOM 2164 C CA . GLU A 1 278 ? -31.418 -3.946 49.336 1.00 82.56 278 GLU A CA 1
ATOM 2165 C C . GLU A 1 278 ? -31.583 -5.106 48.327 1.00 82.56 278 GLU A C 1
ATOM 2167 O O . GLU A 1 278 ? -32.680 -5.420 47.873 1.00 82.56 278 GLU A O 1
ATOM 2172 N N . ASP A 1 279 ? -30.456 -5.689 47.900 1.00 80.06 279 ASP A N 1
ATOM 2173 C CA . ASP A 1 279 ? -30.353 -6.745 46.878 1.00 80.06 279 ASP A CA 1
ATOM 2174 C C . ASP A 1 279 ? -30.843 -6.378 45.460 1.00 80.06 279 ASP A C 1
ATOM 2176 O O . ASP A 1 279 ? -30.778 -7.192 44.535 1.00 80.06 279 ASP A O 1
ATOM 2180 N N . GLN A 1 280 ? -31.234 -5.125 45.223 1.00 88.44 280 GLN A N 1
ATOM 2181 C CA . GLN A 1 280 ? -31.555 -4.602 43.899 1.00 88.44 280 GLN A CA 1
ATOM 2182 C C . GLN A 1 280 ? -30.344 -3.935 43.252 1.00 88.44 280 GLN A C 1
ATOM 2184 O O . GLN A 1 280 ? -29.694 -3.062 43.823 1.00 88.44 280 GLN A O 1
ATOM 2189 N N . THR A 1 281 ? -30.065 -4.309 42.004 1.00 93.38 281 THR A N 1
ATOM 2190 C CA . THR A 1 281 ? -29.003 -3.702 41.195 1.00 93.38 281 THR A CA 1
ATOM 2191 C C . THR A 1 281 ? -29.590 -2.639 40.269 1.00 93.38 281 THR A C 1
ATOM 2193 O O . THR A 1 281 ? -30.377 -2.953 39.376 1.00 93.38 281 THR A O 1
ATOM 2196 N N . LYS A 1 282 ? -29.179 -1.381 40.441 1.00 93.88 282 LYS A N 1
ATOM 2197 C CA . LYS A 1 282 ? -29.621 -0.235 39.635 1.00 93.88 282 LYS A CA 1
ATOM 2198 C C . LYS A 1 282 ? -28.478 0.299 38.779 1.00 93.88 282 LYS A C 1
ATOM 2200 O O . LYS A 1 282 ? -27.354 0.442 39.255 1.00 93.88 282 LYS A O 1
ATOM 2205 N N . ILE A 1 283 ? -28.767 0.613 37.516 1.00 95.69 283 ILE A N 1
ATOM 2206 C CA . ILE A 1 283 ? -27.841 1.354 36.648 1.00 95.69 283 ILE A CA 1
ATOM 2207 C C . ILE A 1 283 ? -27.976 2.833 36.991 1.00 95.69 283 ILE A C 1
ATOM 2209 O O . ILE A 1 283 ? -29.052 3.399 36.829 1.00 95.69 283 ILE A O 1
ATOM 2213 N N . LEU A 1 284 ? -26.880 3.453 37.416 1.00 96.12 284 LEU A N 1
ATOM 2214 C CA . LEU A 1 284 ? -26.842 4.883 37.709 1.00 96.12 284 LEU A CA 1
ATOM 2215 C C . LEU A 1 284 ? -26.536 5.705 36.457 1.00 96.12 284 LEU A C 1
ATOM 2217 O O . LEU A 1 284 ? -27.195 6.704 36.187 1.00 96.12 284 LEU A O 1
ATOM 2221 N N . GLN A 1 285 ? -25.557 5.268 35.661 1.00 96.06 285 GLN A N 1
ATOM 2222 C CA . GLN A 1 285 ? -25.168 5.970 34.442 1.00 96.06 285 GLN A CA 1
ATOM 2223 C C . GLN A 1 285 ? -24.575 5.020 33.402 1.00 96.06 285 GLN A C 1
ATOM 2225 O O . GLN A 1 285 ? -23.894 4.049 33.731 1.00 96.06 285 GLN A O 1
ATOM 2230 N N . THR A 1 286 ? -24.804 5.333 32.122 1.00 95.94 286 THR A N 1
ATOM 2231 C CA . THR A 1 286 ? -24.065 4.747 30.996 1.00 95.94 286 THR A CA 1
ATOM 2232 C C . THR A 1 286 ? -23.146 5.801 30.386 1.00 95.94 286 THR A C 1
ATOM 2234 O O . THR A 1 286 ? -23.604 6.861 29.964 1.00 95.94 286 THR A O 1
ATOM 2237 N N . ILE A 1 287 ? -21.853 5.504 30.302 1.00 92.81 287 ILE A N 1
ATOM 2238 C CA . ILE A 1 287 ? -20.824 6.371 29.728 1.00 92.81 287 ILE A CA 1
ATOM 2239 C C . ILE A 1 287 ? -20.352 5.764 28.408 1.00 92.81 287 ILE A C 1
ATOM 2241 O O . ILE A 1 287 ? -20.052 4.573 28.324 1.00 92.81 287 ILE A O 1
ATOM 2245 N N . LYS A 1 288 ? -20.289 6.597 27.367 1.00 91.00 288 LYS A N 1
ATOM 2246 C CA . LYS A 1 288 ? -19.848 6.231 26.015 1.00 91.00 288 LYS A CA 1
ATOM 2247 C C . LYS A 1 288 ? -18.892 7.297 25.485 1.00 91.00 288 LYS A C 1
ATOM 2249 O O . LYS A 1 288 ? -19.026 8.463 25.848 1.00 91.00 288 LYS A O 1
ATOM 2254 N N . ASN A 1 289 ? -17.980 6.919 24.588 1.00 84.19 289 ASN A N 1
ATOM 2255 C CA . ASN A 1 289 ? -17.103 7.842 23.853 1.00 84.19 289 ASN A CA 1
ATOM 2256 C C . ASN A 1 289 ? -16.233 8.757 24.740 1.00 84.19 289 ASN A C 1
ATOM 2258 O O . ASN A 1 289 ? -15.889 9.870 24.336 1.00 84.19 289 ASN A O 1
ATOM 2262 N N . LYS A 1 290 ? -15.859 8.304 25.942 1.00 89.19 290 LYS A N 1
ATOM 2263 C CA . LYS A 1 290 ? -14.980 9.043 26.860 1.00 89.19 290 LYS A CA 1
ATOM 2264 C C . LYS A 1 290 ? -13.621 8.355 26.997 1.00 89.19 290 LYS A C 1
ATOM 2266 O O . LYS A 1 290 ? -13.532 7.135 26.930 1.00 89.19 290 LYS A O 1
ATOM 2271 N N . ARG A 1 291 ? -12.566 9.149 27.182 1.00 90.81 291 ARG A N 1
ATOM 2272 C CA . ARG A 1 291 ? -11.191 8.692 27.424 1.00 90.81 291 ARG A CA 1
ATOM 2273 C C . ARG A 1 291 ? -10.635 9.425 28.638 1.00 90.81 291 ARG A C 1
ATOM 2275 O O . ARG A 1 291 ? -10.901 10.614 28.775 1.00 90.81 291 ARG A O 1
ATOM 2282 N N . GLY A 1 292 ? -9.799 8.742 29.411 1.00 92.19 292 GLY A N 1
ATOM 2283 C CA . GLY A 1 292 ? -9.131 9.315 30.575 1.00 92.19 292 GLY A CA 1
ATOM 2284 C C . GLY A 1 292 ? -9.953 9.121 31.839 1.00 92.19 292 GLY A C 1
ATOM 2285 O O . GLY A 1 292 ? -10.863 8.294 31.864 1.00 92.19 292 GLY A O 1
ATOM 2286 N N . GLU A 1 293 ? -9.597 9.850 32.886 1.00 96.00 293 GLU A N 1
ATOM 2287 C CA . GLU A 1 293 ? -10.268 9.751 34.175 1.00 96.00 293 GLU A CA 1
ATOM 2288 C C . GLU A 1 293 ? -11.727 10.206 34.074 1.00 96.00 293 GLU A C 1
ATOM 2290 O O . GLU A 1 293 ? -12.051 11.224 33.456 1.00 96.00 293 GLU A O 1
ATOM 2295 N N . ILE A 1 294 ? -12.612 9.400 34.646 1.00 97.38 294 ILE A N 1
ATOM 2296 C CA . ILE A 1 294 ? -14.029 9.683 34.795 1.00 97.38 294 ILE A CA 1
ATOM 2297 C C . ILE A 1 294 ? -14.320 9.838 36.269 1.00 97.38 294 ILE A C 1
ATOM 2299 O O . ILE A 1 294 ? -13.880 9.021 37.072 1.00 97.38 294 ILE A O 1
ATOM 2303 N N . GLU A 1 295 ? -15.136 10.835 36.573 1.00 96.62 295 GLU A N 1
ATOM 2304 C CA . GLU A 1 295 ? -15.712 11.066 37.882 1.00 96.62 295 GLU A CA 1
ATOM 2305 C C . GLU A 1 295 ? -17.238 11.071 37.756 1.00 96.62 295 GLU A C 1
ATOM 2307 O O . GLU A 1 295 ? -17.798 11.705 36.856 1.00 96.62 295 GLU A O 1
ATOM 2312 N N . PHE A 1 296 ? -17.912 10.321 38.625 1.00 96.88 296 PHE A N 1
ATOM 2313 C CA . PHE A 1 296 ? -19.366 10.271 38.697 1.00 96.88 296 PHE A CA 1
ATOM 2314 C C . PHE A 1 296 ? -19.837 10.366 40.146 1.00 96.88 296 PHE A C 1
ATOM 2316 O O . PHE A 1 296 ? -19.432 9.561 40.981 1.00 96.88 296 PHE A O 1
ATOM 2323 N N . THR A 1 297 ? -20.746 11.298 40.416 1.00 96.38 297 THR A N 1
ATOM 2324 C CA . THR A 1 297 ? -21.330 11.508 41.744 1.00 96.38 297 THR A CA 1
ATOM 2325 C C . THR A 1 297 ? -22.716 10.881 41.832 1.00 96.38 297 THR A C 1
ATOM 2327 O O . THR A 1 297 ? -23.619 11.240 41.071 1.00 96.38 297 THR A O 1
ATOM 2330 N N . ASP A 1 298 ? -22.921 9.986 42.800 1.00 94.75 298 ASP A N 1
ATOM 2331 C CA . ASP A 1 298 ? -24.243 9.437 43.103 1.00 94.75 298 ASP A CA 1
ATOM 2332 C C . ASP A 1 298 ? -25.046 10.404 43.984 1.00 94.75 298 ASP A C 1
ATOM 2334 O O . ASP A 1 298 ? -25.037 10.341 45.215 1.00 94.75 298 ASP A O 1
ATOM 2338 N N . ASN A 1 299 ? -25.774 11.312 43.335 1.00 92.25 299 ASN A N 1
ATOM 2339 C CA . ASN A 1 299 ? -26.602 12.304 44.023 1.00 92.25 299 ASN A CA 1
ATOM 2340 C C . ASN A 1 299 ? -27.811 11.695 44.755 1.00 92.25 299 ASN A C 1
ATOM 2342 O O . ASN A 1 299 ? -28.355 12.335 45.658 1.00 92.25 299 ASN A O 1
ATOM 2346 N N . LEU A 1 300 ? -28.208 10.467 44.404 1.00 91.12 300 LEU A N 1
ATOM 2347 C CA . LEU A 1 300 ? -29.380 9.779 44.952 1.00 91.12 300 LEU A CA 1
ATOM 2348 C C . LEU A 1 300 ? -29.049 8.909 46.171 1.00 91.12 300 LEU A C 1
ATOM 2350 O O . LEU A 1 300 ? -29.935 8.227 46.679 1.00 91.12 300 LEU A O 1
ATOM 2354 N N . ALA A 1 301 ? -27.789 8.879 46.607 1.00 88.81 301 ALA A N 1
ATOM 2355 C CA . ALA A 1 301 ? -27.387 8.146 47.797 1.00 88.81 301 ALA A CA 1
ATOM 2356 C C . ALA A 1 301 ? -27.807 8.889 49.080 1.00 88.81 301 ALA A C 1
ATOM 2358 O O . ALA A 1 301 ? -27.623 10.113 49.189 1.00 88.81 301 ALA A O 1
ATOM 2359 N N . ASN A 1 302 ? -28.358 8.137 50.035 1.00 87.06 302 ASN A N 1
ATOM 2360 C CA . ASN A 1 302 ? -28.817 8.619 51.336 1.00 87.06 302 ASN A CA 1
ATOM 2361 C C . ASN A 1 302 ? -27.751 8.417 52.418 1.00 87.06 302 ASN A C 1
ATOM 2363 O O . ASN A 1 302 ? -26.955 7.480 52.356 1.00 87.06 302 ASN A O 1
ATOM 2367 N N . LEU A 1 303 ? -27.772 9.290 53.424 1.00 84.75 303 LEU A N 1
ATOM 2368 C CA . LEU A 1 303 ? -26.944 9.160 54.623 1.00 84.75 303 LEU A CA 1
ATOM 2369 C C . LEU A 1 303 ? -27.310 7.889 55.405 1.00 84.75 303 LEU A C 1
ATOM 2371 O O . LEU A 1 303 ? -28.406 7.344 55.264 1.00 84.75 303 LEU A O 1
ATOM 2375 N N . ASP A 1 304 ? -26.355 7.407 56.191 1.00 83.38 304 ASP A N 1
ATOM 2376 C CA . ASP A 1 304 ? -26.450 6.253 57.088 1.00 83.38 304 ASP A CA 1
ATOM 2377 C C . ASP A 1 304 ? -26.885 4.944 56.395 1.00 83.38 304 ASP A C 1
ATOM 2379 O O . ASP A 1 304 ? -27.435 4.034 57.013 1.00 83.38 304 ASP A O 1
ATOM 2383 N N . THR A 1 305 ? -26.607 4.828 55.090 1.00 84.00 305 THR A N 1
ATOM 2384 C CA . THR A 1 305 ? -26.957 3.668 54.256 1.00 84.00 305 THR A CA 1
ATOM 2385 C C . THR A 1 305 ? -25.705 3.018 53.655 1.00 84.00 305 THR A C 1
ATOM 2387 O O . THR A 1 305 ? -24.754 3.697 53.257 1.00 84.00 305 THR A O 1
ATOM 2390 N N . PHE A 1 306 ? -25.699 1.682 53.570 1.00 87.06 306 PHE A N 1
ATOM 2391 C CA . PHE A 1 306 ? -24.659 0.926 52.868 1.00 87.06 306 PHE A CA 1
ATOM 2392 C C . PHE A 1 306 ? -24.998 0.772 51.388 1.00 87.06 306 PHE A C 1
ATOM 2394 O O . PHE A 1 306 ? -26.048 0.238 51.035 1.00 87.06 306 PHE A O 1
ATOM 2401 N N . TYR A 1 307 ? -24.045 1.122 50.532 1.00 90.38 307 TYR A N 1
ATOM 2402 C CA . TYR A 1 307 ? -24.138 0.910 49.095 1.00 90.38 307 TYR A CA 1
ATOM 2403 C C . TYR A 1 307 ? -22.965 0.078 48.601 1.00 90.38 307 TYR A C 1
ATOM 2405 O O . TYR A 1 307 ? -21.842 0.192 49.092 1.00 90.38 307 TYR A O 1
ATOM 2413 N N . ASN A 1 308 ? -23.216 -0.754 47.596 1.00 93.75 308 ASN A N 1
ATOM 2414 C CA . ASN A 1 308 ? -22.151 -1.425 46.866 1.00 93.75 308 ASN A CA 1
ATOM 2415 C C . ASN A 1 308 ? -22.103 -0.883 45.442 1.00 93.75 308 ASN A C 1
ATOM 2417 O O . ASN A 1 308 ? -23.102 -0.942 44.726 1.00 93.75 308 ASN A O 1
ATOM 2421 N N . TYR A 1 309 ? -20.943 -0.396 45.019 1.00 96.00 309 TYR A N 1
ATOM 2422 C CA . TYR A 1 309 ? -20.741 0.136 43.676 1.00 96.00 309 TYR A CA 1
ATOM 2423 C C . TYR A 1 309 ? -19.858 -0.790 42.853 1.00 96.00 309 TYR A C 1
ATOM 2425 O O . TYR A 1 309 ? -18.894 -1.369 43.357 1.00 96.00 309 TYR A O 1
ATOM 2433 N N . TYR A 1 310 ? -20.172 -0.913 41.569 1.00 96.69 310 TYR A N 1
ATOM 2434 C CA . TYR A 1 310 ? -19.277 -1.527 40.596 1.00 96.69 310 TYR A CA 1
ATOM 2435 C C . TYR A 1 310 ? -19.480 -0.908 39.215 1.00 96.69 310 TYR A C 1
ATOM 2437 O O . TYR A 1 310 ? -20.527 -0.329 38.916 1.00 96.69 310 TYR A O 1
ATOM 2445 N N . VAL A 1 311 ? -18.483 -1.059 38.349 1.00 96.88 311 VAL A N 1
ATOM 2446 C CA . VAL A 1 311 ? -18.553 -0.631 36.953 1.00 96.88 311 VAL A CA 1
ATOM 2447 C C . VAL A 1 311 ? -18.395 -1.848 36.052 1.00 96.88 311 VAL A C 1
ATOM 2449 O O . VAL A 1 311 ? -17.477 -2.651 36.206 1.00 96.88 311 VAL A O 1
ATOM 2452 N N . GLU A 1 312 ? -19.315 -1.997 35.106 1.00 95.56 312 GLU A N 1
ATOM 2453 C CA . GLU A 1 312 ? -19.212 -2.966 34.015 1.00 95.56 312 GLU A CA 1
ATOM 2454 C C . GLU A 1 312 ? -18.731 -2.240 32.762 1.00 95.56 312 GLU A C 1
ATOM 2456 O O . GLU A 1 312 ? -19.241 -1.162 32.445 1.00 95.56 312 GLU A O 1
ATOM 2461 N N . CYS A 1 313 ? -17.801 -2.832 32.021 1.00 92.44 313 CYS A N 1
ATOM 2462 C CA . CYS A 1 313 ? -17.408 -2.348 30.707 1.00 92.44 313 CYS A CA 1
ATOM 2463 C C . CYS A 1 313 ? -17.587 -3.424 29.631 1.00 92.44 313 CYS A C 1
ATOM 2465 O O . CYS A 1 313 ? -17.470 -4.624 29.886 1.00 92.44 313 CYS A O 1
ATOM 2467 N N . PHE A 1 314 ? -17.900 -2.982 28.418 1.00 89.31 314 PHE A N 1
ATOM 2468 C CA . PHE A 1 314 ? -17.983 -3.826 27.229 1.00 89.31 314 PHE A CA 1
ATOM 2469 C C . PHE A 1 314 ? -17.757 -2.991 25.963 1.00 89.31 314 PHE A C 1
ATOM 2471 O O . PHE A 1 314 ? -17.976 -1.779 25.959 1.00 89.31 314 PHE A O 1
ATOM 2478 N N . ALA A 1 315 ? -17.336 -3.629 24.876 1.00 84.81 315 ALA A N 1
ATOM 2479 C CA . ALA A 1 315 ? -17.375 -3.048 23.538 1.00 84.81 315 ALA A CA 1
ATOM 2480 C C . ALA A 1 315 ? -18.718 -3.367 22.867 1.00 84.81 315 ALA A C 1
ATOM 2482 O O . ALA A 1 315 ? -19.421 -4.299 23.253 1.00 84.81 315 ALA A O 1
ATOM 2483 N N . TYR A 1 316 ? -19.091 -2.619 21.835 1.00 82.38 316 TYR A N 1
ATOM 2484 C CA . TYR A 1 316 ? -20.259 -2.960 21.021 1.00 82.38 316 TYR A CA 1
ATOM 2485 C C . TYR A 1 316 ? -19.830 -3.866 19.865 1.00 82.38 316 TYR A C 1
ATOM 2487 O O . TYR A 1 316 ? -18.825 -3.586 19.216 1.00 82.38 316 TYR A O 1
ATOM 2495 N N . ASN A 1 317 ? -20.570 -4.939 19.593 1.00 80.19 317 ASN A N 1
ATOM 2496 C CA . ASN A 1 317 ? -20.490 -5.622 18.310 1.00 80.19 317 ASN A CA 1
ATOM 2497 C C . ASN A 1 317 ? -21.224 -4.746 17.288 1.00 80.19 317 ASN A C 1
ATOM 2499 O O . ASN A 1 317 ? -22.425 -4.509 17.408 1.00 80.19 317 ASN A O 1
ATOM 2503 N N . TYR A 1 318 ? -20.495 -4.224 16.308 1.00 80.12 318 TYR A N 1
ATOM 2504 C CA . TYR A 1 318 ? -21.042 -3.294 15.321 1.00 80.12 318 TYR A CA 1
ATOM 2505 C C . TYR A 1 318 ? -21.735 -3.995 14.147 1.00 80.12 318 TYR A C 1
ATOM 2507 O O . TYR A 1 318 ? -22.324 -3.315 13.313 1.00 80.12 318 TYR A O 1
ATOM 2515 N N . SER A 1 319 ? -21.680 -5.326 14.088 1.00 76.50 319 SER A N 1
ATOM 2516 C CA . SER A 1 319 ? -22.378 -6.141 13.090 1.00 76.50 319 SER A CA 1
ATOM 2517 C C . SER A 1 319 ? -23.763 -6.562 13.590 1.00 76.50 319 SER A C 1
ATOM 2519 O O . SER A 1 319 ? -24.745 -6.444 12.865 1.00 76.50 319 SER A O 1
ATOM 2521 N N . THR A 1 320 ? -23.856 -7.029 14.839 1.00 82.00 320 THR A N 1
ATOM 2522 C CA . THR A 1 320 ? -25.112 -7.502 15.456 1.00 82.00 320 THR A CA 1
ATOM 2523 C C . THR A 1 320 ? -25.813 -6.438 16.292 1.00 82.00 320 THR A C 1
ATOM 2525 O O . THR A 1 320 ? -26.949 -6.634 16.716 1.00 82.00 320 THR A O 1
ATOM 2528 N N . TYR A 1 321 ? -25.132 -5.328 16.571 1.00 79.25 321 TYR A N 1
ATOM 2529 C CA . TYR A 1 321 ? -25.572 -4.307 17.511 1.00 79.25 321 TYR A CA 1
ATOM 2530 C C . TYR A 1 321 ? -25.829 -4.842 18.931 1.00 79.25 321 TYR A C 1
ATOM 2532 O O . TYR A 1 321 ? -26.696 -4.329 19.640 1.00 79.25 321 TYR A O 1
ATOM 2540 N N . THR A 1 322 ? -25.070 -5.850 19.370 1.00 83.75 322 THR A N 1
ATOM 2541 C CA . THR A 1 322 ? -25.143 -6.407 20.732 1.00 83.75 322 THR A CA 1
ATOM 2542 C C . THR A 1 322 ? -23.877 -6.106 21.546 1.00 83.75 322 THR A C 1
ATOM 2544 O O . THR A 1 322 ? -22.813 -5.878 20.972 1.00 83.75 322 THR A O 1
ATOM 2547 N N . PRO A 1 323 ? -23.935 -6.112 22.890 1.00 82.50 323 PRO A N 1
ATOM 2548 C CA . PRO A 1 323 ? -22.735 -6.037 23.728 1.00 82.50 323 PRO A CA 1
ATOM 2549 C C . PRO A 1 323 ? -21.736 -7.169 23.438 1.00 82.50 323 PRO A C 1
ATOM 2551 O O . PRO A 1 323 ? -22.140 -8.297 23.161 1.00 82.50 323 PRO A O 1
ATOM 2554 N N . SER A 1 324 ? -20.438 -6.875 23.545 1.00 82.38 324 SER A N 1
ATOM 2555 C CA . SER A 1 324 ? -19.367 -7.875 23.622 1.00 82.38 324 SER A CA 1
ATOM 2556 C C . SER A 1 324 ? -19.420 -8.653 24.939 1.00 82.38 324 SER A C 1
ATOM 2558 O O . SER A 1 324 ? -20.284 -8.415 25.788 1.00 82.38 324 SER A O 1
ATOM 2560 N N . SER A 1 325 ? -18.422 -9.517 25.159 1.00 83.56 325 SER A N 1
ATOM 2561 C CA . SER A 1 325 ? -18.096 -9.976 26.509 1.00 83.56 325 SER A CA 1
ATOM 2562 C C . SER A 1 325 ? -17.958 -8.768 27.449 1.00 83.56 325 SER A C 1
ATOM 2564 O O . SER A 1 325 ? -17.423 -7.716 27.077 1.00 83.56 325 SER A O 1
ATOM 2566 N N . LYS A 1 326 ? -18.529 -8.899 28.644 1.00 89.62 326 LYS A N 1
ATOM 2567 C CA . LYS A 1 326 ? -18.544 -7.857 29.668 1.00 89.62 326 LYS A CA 1
ATOM 2568 C C . LYS A 1 326 ? -17.470 -8.155 30.697 1.00 89.62 326 LYS A C 1
ATOM 2570 O O . LYS A 1 326 ? -17.318 -9.303 31.106 1.00 89.62 326 LYS A O 1
ATOM 2575 N N . ALA A 1 327 ? -16.789 -7.118 31.161 1.00 90.94 327 ALA A N 1
ATOM 2576 C CA . ALA A 1 327 ? -15.890 -7.203 32.298 1.00 90.94 327 ALA A CA 1
ATOM 2577 C C . ALA A 1 327 ? -16.419 -6.336 33.438 1.00 90.94 327 ALA A C 1
ATOM 2579 O O . ALA A 1 327 ? -16.845 -5.200 33.233 1.00 90.94 327 ALA A O 1
ATOM 2580 N N . LYS A 1 328 ? -16.417 -6.894 34.646 1.00 94.12 328 LYS A N 1
ATOM 2581 C CA . LYS A 1 328 ? -16.957 -6.264 35.851 1.00 94.12 328 LYS A CA 1
ATOM 2582 C C . LYS A 1 328 ? -15.807 -5.921 36.793 1.00 94.12 328 LYS A C 1
ATOM 2584 O O . LYS A 1 328 ? -14.948 -6.768 37.023 1.00 94.12 328 LYS A O 1
ATOM 2589 N N . SER A 1 329 ? -15.790 -4.698 37.320 1.00 95.50 329 SER A N 1
ATOM 2590 C CA . SER A 1 329 ? -14.854 -4.297 38.373 1.00 95.50 329 SER A CA 1
ATOM 2591 C C . SER A 1 329 ? -15.085 -5.085 39.663 1.00 95.50 329 SER A C 1
ATOM 2593 O O . SER A 1 329 ? -16.133 -5.708 39.860 1.00 95.50 329 SER A O 1
ATOM 2595 N N . ASN A 1 330 ? -14.149 -4.960 40.602 1.00 92.19 330 ASN A N 1
ATOM 2596 C CA . ASN A 1 330 ? -14.423 -5.316 41.991 1.00 92.19 330 ASN A CA 1
ATOM 2597 C C . ASN A 1 330 ? -15.617 -4.507 42.523 1.00 92.19 330 ASN A C 1
ATOM 2599 O O . ASN A 1 330 ? -15.861 -3.375 42.090 1.00 92.19 330 ASN A O 1
ATOM 2603 N N . ILE A 1 331 ? -16.359 -5.107 43.454 1.00 92.75 331 ILE A N 1
ATOM 2604 C CA . ILE A 1 331 ? -17.442 -4.435 44.169 1.00 92.75 331 ILE A CA 1
ATOM 2605 C C . ILE A 1 331 ? -16.827 -3.656 45.330 1.00 92.75 331 ILE A C 1
ATOM 2607 O O . ILE A 1 331 ? -16.154 -4.241 46.177 1.00 92.75 331 ILE A O 1
ATOM 2611 N N . VAL A 1 332 ? -17.073 -2.349 45.379 1.00 92.25 332 VAL A N 1
ATOM 2612 C CA . VAL A 1 332 ? -16.644 -1.487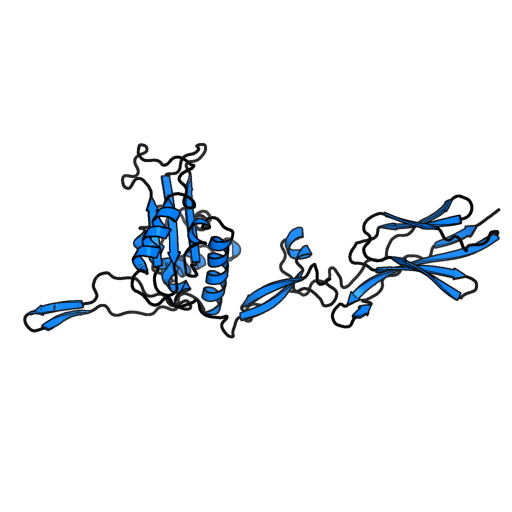 46.483 1.00 92.25 332 VAL A CA 1
ATOM 2613 C C . VAL A 1 332 ? -17.840 -1.234 47.389 1.00 92.25 332 VAL A C 1
ATOM 2615 O O . VAL A 1 332 ? -18.805 -0.582 46.984 1.00 92.25 332 VAL A O 1
ATOM 2618 N N . LYS A 1 333 ? -17.778 -1.767 48.612 1.00 88.06 333 LYS A N 1
ATOM 2619 C CA . LYS A 1 333 ? -18.751 -1.478 49.668 1.00 88.06 333 LYS A CA 1
ATOM 2620 C C . LYS A 1 333 ? -18.413 -0.131 50.296 1.00 88.06 333 LYS A C 1
ATOM 2622 O O . LYS A 1 333 ? -17.268 0.103 50.674 1.00 88.06 333 LYS A O 1
ATOM 2627 N N . PHE A 1 334 ? -19.406 0.736 50.409 1.00 84.56 334 PHE A N 1
ATOM 2628 C CA . PHE A 1 334 ? -19.242 2.096 50.895 1.00 84.56 334 PHE A CA 1
ATOM 2629 C C . PHE A 1 334 ? -20.373 2.447 51.865 1.00 84.56 334 PHE A C 1
ATOM 2631 O O . PHE A 1 334 ? -21.526 2.090 51.623 1.00 84.56 334 PHE A O 1
ATOM 2638 N N . ILE A 1 335 ? -20.041 3.124 52.965 1.00 80.50 335 ILE A N 1
ATOM 2639 C CA . ILE A 1 335 ? -21.015 3.683 53.909 1.00 80.50 335 ILE A CA 1
ATOM 2640 C C . ILE A 1 335 ? -20.895 5.201 53.898 1.00 80.50 335 ILE A C 1
ATOM 2642 O O . ILE A 1 335 ? -19.790 5.744 53.877 1.00 80.50 335 ILE A O 1
ATOM 2646 N N . ILE A 1 336 ? -22.037 5.875 53.901 1.00 77.62 336 ILE A N 1
ATOM 2647 C CA . ILE A 1 336 ? -22.115 7.324 54.050 1.00 77.62 336 ILE A CA 1
ATOM 2648 C C . ILE A 1 336 ? -22.505 7.572 55.501 1.00 77.62 336 ILE A C 1
ATOM 2650 O O . ILE A 1 336 ? -23.648 7.327 55.858 1.00 77.62 336 ILE A O 1
ATOM 2654 N N . LEU A 1 337 ? -21.558 7.974 56.341 1.00 72.62 337 LEU A N 1
ATOM 2655 C CA . LEU A 1 337 ? -21.838 8.341 57.731 1.00 72.62 337 LEU A CA 1
ATOM 2656 C C . LEU A 1 337 ? -22.084 9.849 57.811 1.00 72.62 337 LEU A C 1
ATOM 2658 O O . LEU A 1 337 ? -21.462 10.602 57.056 1.00 72.62 337 LEU A O 1
ATOM 2662 N N . ASN A 1 338 ? -23.003 10.248 58.689 1.00 63.94 338 ASN A N 1
ATOM 2663 C CA . ASN A 1 338 ? -23.252 11.649 59.041 1.00 63.94 338 ASN A CA 1
ATOM 2664 C C . ASN A 1 338 ? -22.023 12.376 59.602 1.00 63.94 338 ASN A C 1
ATOM 2666 O O . ASN A 1 338 ? -21.238 11.738 60.344 1.00 63.94 338 ASN A O 1
#

Foldseek 3Di:
DVVCDLVNVQVLLVLLPDHADPPPSDPCVVQQPGVVHDDQQSVLSSLLCLLVLQKHWRDDDDQFDADPPRHTPDGDDTDIGRSDGSQVSPVLQVVQLVCCVPNLLVVLVPQPAGKGKDKHWADDPPAQWTAKIKIWMDASVDTDIFMDHDPVPDPVTIGGNCPHNSPPRSVVVNVVVCVVPVPDDGDHGDDRDPQKDKFWWQQVCCVPVVATAGEDLLRDPVRTDIDIDGNVPPPHHYDCPAQDDAFWAWDWDQDPLWTKIKTFDDQQKKKWKWKAFPNDIDTPDIDHRDGGMDIDTDPVDDAQGKIKIKMKMFTARNVVRHTHDIYIYDIDIDHRYD

Radius of gyration: 31.33 Å; chains: 1; bounding box: 65×37×111 Å

pLDDT: mean 91.75, std 6.08, range [63.94, 98.56]

Secondary structure (DSSP, 8-state):
-TTT-HHHHHHHHHHTT-PPPSTT-SGGGGGT--TT---HHHHHHTTHHHHTTTEE----S-SEEE-GGG-EEEE-----EE-S-HHHHHHHHHHHHHHHHTSTTGGGTTSSS--EEEEEEEEPTTSSEEEEEEEEEE-SS-EEEEEEE-TT--GGGPEETTS-IIIIIHHHHHHHHHHHHTTS-PPPPPPPPTTEEEEEEEHHHHHHH----B--TTS-GGGEEEEEEEGGG--PPBP-TTTSPPPPPEEEEEETTEEEEEEEE-TT-EEEEEEEETTEEEEEEEE-S--EEEEEE-TTPPTT-EEEEEEEEEEE-TTT--EEEEEEPPPEEEE---

Sequence (338 aa):
MQQVGIENCKNFVKNVGLNLSDEGNNYALALGGFKYGTNLIDLTNTFLPFSQKGNFKKATFIKEIKGIGDKTLYKHIIKNNKAMSEESAYLMNNMLIKGVENGTSKRLKDLPFKVAGKTGTVGIKNTNLNTDVYSVAYTKNKTCGVWLGNSTNKADGVLEGCNNGGTFCTSMLKEVLLKAHENITITEFDNAPIGIEKVNIDEVVLENEHILTLASENTPPIYKKSIEINKKFNNLKVSTSYSNPKAPEIQVKLINNKPVITFTAQKHLIYKIYRIEEDQTKILQTIKNKRGEIEFTDNLANLDTFYNYYVECFAYNYSTYTPSSKAKSNIVKFIILN